Protein AF-A0AAU9JH06-F1 (afdb_monomer)

Solvent-accessible surface area (backbone atoms only — not comparable to full-atom values): 20339 Å² total; per-residue (Å²): 137,87,85,84,83,83,80,84,84,81,82,84,79,80,85,80,79,86,84,86,82,90,84,86,87,59,85,79,50,76,61,44,89,90,62,63,86,67,69,67,50,88,55,62,36,18,77,81,81,58,51,47,51,52,95,50,100,89,32,39,59,78,42,61,17,76,84,77,32,40,24,24,33,64,89,49,31,78,52,61,49,80,45,93,78,49,95,61,62,40,47,25,32,57,73,56,48,56,54,56,70,67,65,77,80,75,83,91,82,82,93,80,89,89,83,90,88,87,91,66,92,63,74,41,61,58,52,49,51,53,51,53,51,52,52,50,51,50,50,51,51,50,51,54,50,50,52,53,50,52,54,51,54,52,52,50,52,52,52,52,50,52,52,49,53,53,52,50,54,53,52,48,56,52,49,56,50,52,52,51,54,48,52,53,52,49,54,51,51,51,51,53,52,51,52,53,50,53,54,48,51,55,49,53,54,50,52,52,50,50,56,49,51,57,50,52,51,54,52,53,52,51,54,50,52,52,50,52,54,50,49,52,54,49,52,52,52,50,50,52,50,52,53,50,52,52,49,53,52,51,50,52,52,51,54,51,49,53,51,52,54,52,52,53,53,52,50,55,51,51,55,49,51,52,52,52,52,48,53,51,50,55,51,49,53,50,48,53,50,52,53,52,51,50,50,49,51,56,48,50,50,51,52,49,54,48,48,54,52,44,56,68,56,58,78,74,61,89,81,92,86,88,87,85,90,90,90,82,88,80,85,87,81,82,86,89,134

Foldseek 3Di:
DDDDDDDDDDDDDDDDDDDDDDDDDDPVVPLDLVPDPPAQDPDQAAPPPRAGADPDPRHFDWDAASPNSYTHGCVQFVDFDDDPNDPDTHTHGPVVVVVVVPPPPDDDDDDDDDDDDDDDDPVVVVVVVVVVVVVVVVVVVVVVVVVVVVVVVVVVVVVVVVVVVVVVVVVVVVVVVVVVVVVVVVVVVVVVVVVVVVVVVVVVVVVVVVVVVVVVVVVVVVVVVVVVVVVVVVVVVVVVVVVVVVVVVVVVVVVVVVVVVVVVVVVVVVVVVVVVVVVVVVVVVVVVVVVVVVVVVVVVVVVVVVVVVVVVVVVPDDDDDDDDDDDDDDDDDDDDD

Organism: NCBI:txid1481888

Mean predicted aligned error: 19.62 Å

Structure (mmCIF, N/CA/C/O backbone):
data_AF-A0AAU9JH06-F1
#
_entry.id   AF-A0AAU9JH06-F1
#
loop_
_atom_site.group_PDB
_atom_site.id
_atom_site.type_symbol
_atom_site.label_atom_id
_atom_site.label_alt_id
_atom_site.label_comp_id
_atom_site.label_asym_id
_atom_site.label_entity_id
_atom_site.label_seq_id
_atom_site.pdbx_PDB_ins_code
_atom_site.Cartn_x
_atom_site.Cartn_y
_atom_site.Cartn_z
_atom_site.occupancy
_atom_site.B_iso_or_equiv
_atom_site.auth_seq_id
_atom_site.auth_comp_id
_atom_site.auth_asym_id
_atom_site.auth_atom_id
_atom_site.pdbx_PDB_model_num
ATOM 1 N N . MET A 1 1 ? 6.318 -20.309 -8.428 1.00 45.09 1 MET A N 1
ATOM 2 C CA . MET A 1 1 ? 5.875 -20.848 -9.729 1.00 45.09 1 MET A CA 1
ATOM 3 C C . MET A 1 1 ? 5.844 -19.685 -10.699 1.00 45.09 1 MET A C 1
ATOM 5 O O . MET A 1 1 ? 5.468 -18.609 -10.264 1.00 45.09 1 MET A O 1
ATOM 9 N N . GLU A 1 2 ? 6.280 -19.934 -11.935 1.00 43.38 2 GLU A N 1
ATOM 10 C CA . GLU A 1 2 ? 6.485 -18.996 -13.058 1.00 43.38 2 GLU A CA 1
ATOM 11 C C . GLU A 1 2 ? 7.868 -18.325 -13.129 1.00 43.38 2 GLU A C 1
ATOM 13 O O . GLU A 1 2 ? 8.147 -17.265 -12.578 1.00 43.38 2 GLU A O 1
ATOM 18 N N . THR A 1 3 ? 8.755 -19.020 -13.844 1.00 48.00 3 THR A N 1
ATOM 19 C CA . THR A 1 3 ? 10.012 -18.541 -14.421 1.00 48.00 3 THR A CA 1
ATOM 20 C C . THR A 1 3 ? 9.717 -17.873 -15.762 1.00 48.00 3 THR A C 1
ATOM 22 O O . THR A 1 3 ? 9.184 -18.532 -16.654 1.00 48.00 3 THR A O 1
ATOM 25 N N . ASN A 1 4 ? 10.075 -16.598 -15.922 1.00 47.50 4 ASN A N 1
ATOM 26 C CA . ASN A 1 4 ? 9.970 -15.900 -17.202 1.00 47.50 4 ASN A CA 1
ATOM 27 C C . ASN A 1 4 ? 11.373 -15.734 -17.807 1.00 47.50 4 ASN A C 1
ATOM 29 O O . ASN A 1 4 ? 12.174 -14.909 -17.359 1.00 47.50 4 ASN A O 1
ATOM 33 N N . GLU A 1 5 ? 11.680 -16.597 -18.773 1.00 49.84 5 GLU A N 1
ATOM 34 C CA . GLU A 1 5 ? 12.900 -16.598 -19.576 1.00 49.84 5 GLU A CA 1
ATOM 35 C C . GLU A 1 5 ? 12.810 -15.501 -20.643 1.00 49.84 5 GLU A C 1
ATOM 37 O O . GLU A 1 5 ? 12.036 -15.606 -21.591 1.00 49.84 5 GLU A O 1
ATOM 42 N N . ASN A 1 6 ? 13.625 -14.450 -20.522 1.00 51.38 6 ASN A N 1
ATOM 43 C CA . ASN A 1 6 ? 13.784 -13.479 -21.601 1.00 51.38 6 ASN A CA 1
ATOM 44 C C . ASN A 1 6 ? 14.897 -13.923 -22.553 1.00 51.38 6 ASN A C 1
ATOM 46 O O . ASN A 1 6 ? 16.092 -13.865 -22.256 1.00 51.38 6 ASN A O 1
ATOM 50 N N . HIS A 1 7 ? 14.427 -14.379 -23.708 1.00 43.81 7 HIS A N 1
ATOM 51 C CA . HIS A 1 7 ? 15.155 -14.797 -24.890 1.00 43.81 7 HIS A CA 1
ATOM 52 C C . HIS A 1 7 ? 16.027 -13.656 -25.442 1.00 43.81 7 HIS A C 1
ATOM 54 O O . HIS A 1 7 ? 15.553 -12.563 -25.744 1.00 43.81 7 HIS A O 1
ATOM 60 N N . ILE A 1 8 ? 17.322 -13.929 -25.596 1.00 41.91 8 ILE A N 1
ATOM 61 C CA . ILE A 1 8 ? 18.297 -13.056 -26.257 1.00 41.91 8 ILE A CA 1
ATOM 62 C C . ILE A 1 8 ? 18.140 -13.226 -27.776 1.00 41.91 8 ILE A C 1
ATOM 64 O O . ILE A 1 8 ? 18.457 -14.293 -28.304 1.00 41.91 8 ILE A O 1
ATOM 68 N N . GLU A 1 9 ? 17.695 -12.190 -28.490 1.00 41.84 9 GLU A N 1
ATOM 69 C CA . GLU A 1 9 ? 17.805 -12.111 -29.952 1.00 41.84 9 GLU A CA 1
ATOM 70 C C . GLU A 1 9 ? 19.189 -11.571 -30.342 1.00 41.84 9 GLU A C 1
ATOM 72 O O . GLU A 1 9 ? 19.521 -10.404 -30.140 1.00 41.84 9 GLU 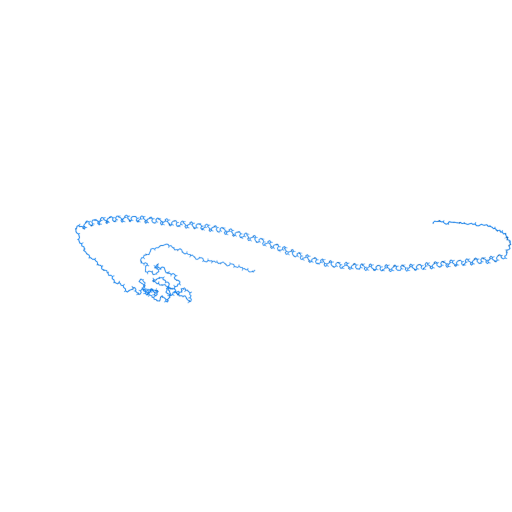A O 1
ATOM 77 N N . ARG A 1 10 ? 20.028 -12.443 -30.912 1.00 36.00 10 ARG A N 1
ATOM 78 C CA . ARG A 1 10 ? 21.296 -12.070 -31.551 1.00 36.00 10 ARG A CA 1
ATOM 79 C C . ARG A 1 10 ? 21.031 -11.708 -33.012 1.00 36.00 10 ARG A C 1
ATOM 81 O O . ARG A 1 10 ? 20.853 -12.588 -33.852 1.00 36.00 10 ARG A O 1
ATOM 88 N N . SER A 1 11 ? 21.047 -10.419 -33.332 1.00 40.12 11 SER A N 1
ATOM 89 C CA . SER A 1 11 ? 21.025 -9.927 -34.711 1.00 40.12 11 SER A CA 1
ATOM 90 C C . SER A 1 11 ? 22.364 -10.199 -35.415 1.00 40.12 11 SER A C 1
ATOM 92 O O . SER A 1 11 ? 23.404 -9.655 -35.040 1.00 40.12 11 SER A O 1
ATOM 94 N N . ASN A 1 12 ? 22.332 -11.028 -36.461 1.00 37.38 12 ASN A N 1
ATOM 95 C CA . ASN A 1 12 ? 23.454 -11.303 -37.360 1.00 37.38 12 ASN A CA 1
ATOM 96 C C . ASN A 1 12 ? 23.723 -10.107 -38.294 1.00 37.38 12 ASN A C 1
ATOM 98 O O . ASN A 1 12 ? 23.058 -9.952 -39.319 1.00 37.38 12 ASN A O 1
ATOM 102 N N . ILE A 1 13 ? 24.736 -9.297 -37.982 1.00 39.31 13 ILE A N 1
ATOM 103 C CA . ILE A 1 13 ? 25.268 -8.275 -38.896 1.00 39.31 13 ILE A CA 1
ATOM 104 C C . ILE A 1 13 ? 26.264 -8.945 -39.853 1.00 39.31 13 ILE A C 1
ATOM 106 O O . ILE A 1 13 ? 27.325 -9.427 -39.453 1.00 39.31 13 ILE A O 1
ATOM 110 N N . ARG A 1 14 ? 25.897 -8.998 -41.139 1.00 37.56 14 ARG A N 1
ATOM 111 C CA . ARG A 1 14 ? 26.749 -9.476 -42.237 1.00 37.56 14 ARG A CA 1
ATOM 112 C C . ARG A 1 14 ? 27.874 -8.472 -42.505 1.00 37.56 14 ARG A C 1
ATOM 114 O O . ARG A 1 14 ? 27.622 -7.290 -42.712 1.00 37.56 14 ARG A O 1
ATOM 121 N N . ARG A 1 15 ? 29.108 -8.981 -42.539 1.00 39.25 15 ARG A N 1
ATOM 122 C CA . ARG A 1 15 ? 30.330 -8.271 -42.945 1.00 39.25 15 ARG A CA 1
ATOM 123 C C . ARG A 1 15 ? 30.227 -7.861 -44.419 1.00 39.25 15 ARG A C 1
ATOM 125 O O . ARG A 1 15 ? 30.061 -8.724 -45.277 1.00 39.25 15 ARG A O 1
ATOM 132 N N . GLY A 1 16 ? 30.334 -6.565 -44.698 1.00 33.53 16 GLY A N 1
ATOM 133 C CA . GLY A 1 16 ? 30.546 -6.031 -46.042 1.00 33.53 16 GLY A CA 1
ATOM 134 C C . GLY A 1 16 ? 32.040 -5.959 -46.343 1.00 33.53 16 GLY A C 1
ATOM 135 O O . GLY A 1 16 ? 32.774 -5.266 -45.641 1.00 33.53 16 GLY A O 1
ATOM 136 N N . SER A 1 17 ? 32.468 -6.713 -47.355 1.00 37.62 17 SER A N 1
ATOM 137 C CA . SER A 1 17 ? 33.823 -6.718 -47.908 1.00 37.62 17 SER A CA 1
ATOM 138 C C . SER A 1 17 ? 34.215 -5.368 -48.500 1.00 37.62 17 SER A C 1
ATOM 140 O O . SER A 1 17 ? 33.432 -4.726 -49.198 1.00 37.62 17 SER A O 1
ATOM 142 N N . ALA A 1 18 ? 35.477 -5.008 -48.279 1.00 38.78 18 ALA A N 1
ATOM 143 C CA . ALA A 1 18 ? 36.209 -4.022 -49.054 1.00 38.78 18 ALA A CA 1
ATOM 144 C C . ALA A 1 18 ? 36.340 -4.469 -50.520 1.00 38.78 18 ALA A C 1
ATOM 146 O O . ALA A 1 18 ? 36.573 -5.649 -50.786 1.00 38.78 18 ALA A O 1
ATOM 147 N N . ILE A 1 19 ? 36.248 -3.523 -51.456 1.00 39.00 19 ILE A N 1
ATOM 148 C CA . ILE A 1 19 ? 36.793 -3.679 -52.807 1.00 39.00 19 ILE A CA 1
ATOM 149 C C . ILE A 1 19 ? 37.608 -2.425 -53.115 1.00 39.00 19 ILE A C 1
ATOM 151 O O . ILE A 1 19 ? 37.143 -1.299 -52.934 1.00 39.00 19 ILE A O 1
ATOM 155 N N . SER A 1 20 ? 38.851 -2.683 -53.501 1.00 41.03 20 SER A N 1
ATOM 156 C CA . SER A 1 20 ? 39.922 -1.762 -53.842 1.00 41.03 20 SER A CA 1
ATOM 157 C C . SER A 1 20 ? 39.903 -1.341 -55.316 1.00 41.03 20 SER A C 1
ATOM 159 O O . SER A 1 20 ? 39.181 -1.877 -56.152 1.00 41.03 20 SER A O 1
ATOM 161 N N . GLU A 1 21 ? 40.757 -0.364 -55.578 1.00 39.09 21 GLU A N 1
ATOM 162 C CA . GLU A 1 21 ? 41.044 0.392 -56.792 1.00 39.09 21 GLU A CA 1
ATOM 163 C C . GLU A 1 21 ? 41.662 -0.419 -57.958 1.00 39.09 21 GLU A C 1
ATOM 165 O O . GLU A 1 21 ? 42.450 -1.335 -57.743 1.00 39.09 21 GLU A O 1
ATOM 170 N N . SER A 1 22 ? 41.326 0.019 -59.181 1.00 47.28 22 SER A N 1
ATOM 171 C CA . SER A 1 22 ? 42.099 0.030 -60.446 1.00 47.28 22 SER A CA 1
ATOM 172 C C . SER A 1 22 ? 42.728 -1.249 -61.032 1.00 47.28 22 SER A C 1
ATOM 174 O O . SER A 1 22 ? 43.624 -1.834 -60.434 1.00 47.28 22 SER A O 1
ATOM 176 N N . ALA A 1 23 ? 42.429 -1.540 -62.310 1.00 35.81 23 ALA A N 1
ATOM 177 C CA . ALA A 1 23 ? 43.440 -1.939 -63.304 1.00 35.81 23 ALA A CA 1
ATOM 178 C C . ALA A 1 23 ? 42.899 -1.887 -64.748 1.00 35.81 23 ALA A C 1
ATOM 180 O O . ALA A 1 23 ? 41.720 -2.118 -65.007 1.00 35.81 23 ALA A O 1
ATOM 181 N N . LEU A 1 24 ? 43.811 -1.561 -65.664 1.00 39.59 24 LEU A N 1
ATOM 182 C CA . LEU A 1 24 ? 43.652 -1.364 -67.100 1.00 39.59 24 LEU A CA 1
ATOM 183 C C . LEU A 1 24 ? 43.088 -2.579 -67.854 1.00 39.59 24 LEU A C 1
ATOM 185 O O . LEU A 1 24 ? 43.516 -3.710 -67.645 1.00 39.59 24 LEU A O 1
ATOM 189 N N . VAL A 1 25 ? 42.202 -2.308 -68.815 1.00 36.69 25 VAL A N 1
ATOM 190 C CA . VAL A 1 25 ? 41.652 -3.289 -69.761 1.00 36.69 25 VAL A CA 1
ATOM 191 C C . VAL A 1 25 ? 42.550 -3.362 -70.999 1.00 36.69 25 VAL A C 1
ATOM 193 O O . VAL A 1 25 ? 42.622 -2.414 -71.782 1.00 36.69 25 VAL A O 1
ATOM 196 N N . THR A 1 26 ? 43.240 -4.486 -71.179 1.00 38.97 26 THR A N 1
ATOM 197 C CA . THR A 1 26 ? 43.908 -4.868 -72.430 1.00 38.97 26 THR A CA 1
ATOM 198 C C . THR A 1 26 ? 42.911 -5.522 -73.390 1.00 38.97 26 THR A C 1
ATOM 200 O O . THR A 1 26 ? 41.989 -6.224 -72.985 1.00 38.97 26 THR A O 1
ATOM 203 N N . ILE A 1 27 ? 43.114 -5.300 -74.691 1.00 43.53 27 ILE A N 1
ATOM 204 C CA . ILE A 1 27 ? 42.220 -5.691 -75.800 1.00 43.53 27 ILE A CA 1
ATOM 205 C C . ILE A 1 27 ? 41.961 -7.217 -75.880 1.00 43.53 27 ILE A C 1
ATOM 207 O O . ILE A 1 27 ? 40.962 -7.637 -76.458 1.00 43.53 27 ILE A O 1
ATOM 211 N N . GLU A 1 28 ? 42.774 -8.055 -75.230 1.00 39.00 28 GLU A N 1
ATOM 212 C CA . GLU A 1 28 ? 42.538 -9.505 -75.102 1.00 39.00 28 GLU A CA 1
ATOM 213 C C . GLU A 1 28 ? 41.398 -9.882 -74.137 1.00 39.00 28 GLU A C 1
ATOM 215 O O . GLU A 1 28 ? 40.868 -10.988 -74.228 1.00 39.00 28 GLU A O 1
ATOM 220 N N . SER A 1 29 ? 40.935 -8.973 -73.267 1.00 40.41 29 SER A N 1
ATOM 221 C CA . SER A 1 29 ? 39.820 -9.249 -72.343 1.00 40.41 29 SER A CA 1
ATOM 222 C C . SER A 1 29 ? 38.428 -9.167 -72.991 1.00 40.41 29 SER A C 1
ATOM 224 O O . SER A 1 29 ? 37.422 -9.357 -72.308 1.00 40.41 29 SER A O 1
ATOM 226 N N . LEU A 1 30 ? 38.336 -8.881 -74.295 1.00 44.88 30 LEU A N 1
ATOM 227 C CA . LEU A 1 30 ? 37.065 -8.797 -75.029 1.00 44.88 30 LEU A CA 1
ATOM 228 C C . LEU A 1 30 ? 36.492 -10.173 -75.419 1.00 44.88 30 LEU A C 1
ATOM 230 O O . LEU A 1 30 ? 35.367 -10.244 -75.912 1.00 44.88 30 LEU A O 1
ATOM 234 N N . ALA A 1 31 ? 37.239 -11.257 -75.188 1.00 45.66 31 ALA A N 1
ATOM 235 C CA . ALA A 1 31 ? 36.821 -12.623 -75.504 1.00 45.66 31 ALA A CA 1
ATOM 236 C C . ALA A 1 31 ? 36.202 -13.387 -74.313 1.00 45.66 31 ALA A C 1
ATOM 238 O O . ALA A 1 31 ? 35.667 -14.475 -74.519 1.00 45.66 31 ALA A O 1
ATOM 239 N N . ASP A 1 32 ? 36.212 -12.828 -73.092 1.00 48.31 32 ASP A N 1
ATOM 240 C CA . ASP A 1 32 ? 35.479 -13.393 -71.953 1.00 48.31 32 ASP A CA 1
ATOM 241 C C . ASP A 1 32 ? 34.137 -12.651 -71.760 1.00 48.31 32 ASP A C 1
ATOM 243 O O . ASP A 1 32 ? 34.101 -11.483 -71.355 1.00 48.31 32 ASP A O 1
ATOM 247 N N . PRO A 1 33 ? 32.991 -13.300 -72.029 1.00 48.69 33 PRO A N 1
ATOM 248 C CA . PRO A 1 33 ? 31.675 -12.687 -71.912 1.00 48.69 33 PRO A CA 1
ATOM 249 C C . PRO A 1 33 ? 31.283 -12.317 -70.470 1.00 48.69 33 PRO A C 1
ATOM 251 O O . PRO A 1 33 ? 30.215 -11.718 -70.303 1.00 48.69 33 PRO A O 1
ATOM 254 N N . SER A 1 34 ? 32.082 -12.642 -69.450 1.00 50.41 34 SER A N 1
ATOM 255 C CA . SER A 1 34 ? 31.894 -12.156 -68.078 1.00 50.41 34 SER A CA 1
ATOM 256 C C . SER A 1 34 ? 32.459 -10.745 -67.826 1.00 50.41 34 SER A C 1
ATOM 258 O O . SER A 1 34 ? 32.111 -10.138 -66.814 1.00 50.41 34 SER A O 1
ATOM 260 N N . ILE A 1 35 ? 33.245 -10.181 -68.759 1.00 51.25 35 ILE A N 1
ATOM 261 C CA . ILE A 1 35 ? 34.050 -8.956 -68.556 1.00 51.25 35 ILE A CA 1
ATOM 262 C C . ILE A 1 35 ? 33.738 -7.862 -69.604 1.00 51.25 35 ILE A C 1
ATOM 264 O O . ILE A 1 35 ? 34.593 -7.059 -69.964 1.00 51.25 35 ILE A O 1
ATOM 268 N N . ASN A 1 36 ? 32.502 -7.781 -70.113 1.00 47.69 36 ASN A N 1
ATOM 269 C CA . ASN A 1 36 ? 32.053 -6.594 -70.859 1.00 47.69 36 ASN A CA 1
ATOM 270 C C . ASN A 1 36 ? 31.206 -5.691 -69.947 1.00 47.69 36 ASN A C 1
ATOM 272 O O . ASN A 1 36 ? 30.126 -6.069 -69.495 1.00 47.69 36 ASN A O 1
ATOM 276 N N . THR A 1 37 ? 31.732 -4.501 -69.662 1.00 50.00 37 THR A N 1
ATOM 277 C CA . THR A 1 37 ? 31.281 -3.511 -68.672 1.00 50.00 37 THR A CA 1
ATOM 278 C C . THR A 1 37 ? 30.139 -2.607 -69.150 1.00 50.00 37 THR A C 1
ATOM 280 O O . THR A 1 37 ? 30.004 -1.474 -68.691 1.00 50.00 37 THR A O 1
ATOM 283 N N . GLN A 1 38 ? 29.227 -3.100 -69.990 1.00 55.84 38 GLN A N 1
ATOM 284 C CA . GLN A 1 38 ? 27.845 -2.616 -69.914 1.00 55.84 38 GLN A CA 1
ATOM 285 C C . GLN A 1 38 ? 27.154 -3.420 -68.819 1.00 55.84 38 GLN A C 1
ATOM 287 O O . GLN A 1 38 ? 26.590 -4.482 -69.064 1.00 55.84 38 GLN A O 1
ATOM 292 N N . ALA A 1 39 ? 27.290 -2.929 -67.582 1.00 65.12 39 ALA A N 1
ATOM 293 C CA . ALA A 1 39 ? 26.744 -3.563 -66.390 1.00 65.12 39 ALA A CA 1
ATOM 294 C C . ALA A 1 39 ? 25.296 -4.003 -66.646 1.00 65.12 39 ALA A C 1
ATOM 296 O O . ALA A 1 39 ? 24.448 -3.175 -66.996 1.00 65.12 39 ALA A O 1
ATOM 297 N N . TRP A 1 40 ? 25.035 -5.308 -66.509 1.00 78.06 40 TRP A N 1
ATOM 298 C CA . TRP A 1 40 ? 23.693 -5.871 -66.614 1.00 78.06 40 TRP A CA 1
ATOM 299 C C . TRP A 1 40 ? 22.747 -5.031 -65.762 1.00 78.06 40 TRP A C 1
ATOM 301 O O . TRP A 1 40 ? 22.964 -4.869 -64.559 1.00 78.06 40 TRP A O 1
ATOM 311 N N . LYS A 1 41 ? 21.714 -4.460 -66.382 1.00 80.50 41 LYS A N 1
ATOM 312 C CA . LYS A 1 41 ? 20.760 -3.652 -65.626 1.00 80.50 41 LYS A CA 1
ATOM 313 C C . LYS A 1 41 ? 19.882 -4.583 -64.808 1.00 80.50 41 LYS A C 1
ATOM 315 O O . LYS A 1 41 ? 19.366 -5.581 -65.322 1.00 80.50 41 LYS A O 1
ATOM 320 N N . ASP A 1 42 ? 19.689 -4.252 -63.535 1.00 85.75 42 ASP A N 1
ATOM 321 C CA . ASP A 1 42 ? 18.798 -5.018 -62.672 1.00 85.75 42 ASP A CA 1
ATOM 322 C C . ASP A 1 42 ? 17.328 -4.673 -62.955 1.00 85.75 42 ASP A C 1
ATOM 324 O O . ASP A 1 42 ? 16.619 -4.087 -62.145 1.00 85.75 42 ASP A O 1
ATOM 328 N N . ASP A 1 43 ? 16.872 -5.003 -64.166 1.00 91.25 43 ASP A N 1
ATOM 329 C CA . ASP A 1 43 ? 15.488 -4.787 -64.568 1.00 91.25 43 ASP A CA 1
ATOM 330 C C . ASP A 1 43 ? 14.557 -5.661 -63.718 1.00 91.25 43 ASP A C 1
ATOM 332 O O . ASP A 1 43 ? 14.782 -6.868 -63.578 1.00 91.25 43 ASP A O 1
ATOM 336 N N . THR A 1 44 ? 13.496 -5.067 -63.180 1.00 94.12 44 THR A N 1
ATOM 337 C CA . THR A 1 44 ? 12.442 -5.767 -62.428 1.00 94.12 44 THR A CA 1
ATOM 338 C C . THR A 1 44 ? 11.376 -6.382 -63.340 1.00 94.12 44 THR A C 1
ATOM 340 O O . THR A 1 44 ? 10.677 -7.315 -62.934 1.00 94.12 44 THR A O 1
ATOM 343 N N . ASN A 1 45 ? 11.298 -5.920 -64.593 1.00 95.81 45 ASN A N 1
ATOM 344 C CA . ASN A 1 45 ? 10.334 -6.359 -65.600 1.00 95.81 45 ASN A CA 1
ATOM 345 C C . ASN A 1 45 ? 11.024 -6.664 -66.939 1.00 95.81 45 ASN A C 1
ATOM 347 O O . ASN A 1 45 ? 12.051 -6.069 -67.268 1.00 95.81 45 ASN A O 1
ATOM 351 N N . CYS A 1 46 ? 10.432 -7.547 -67.746 1.00 95.44 46 CYS A N 1
ATOM 352 C CA . CYS A 1 46 ? 10.917 -7.833 -69.095 1.00 95.44 46 CYS A CA 1
ATOM 353 C C . CYS A 1 46 ? 10.891 -6.582 -69.980 1.00 95.44 46 CYS A C 1
ATOM 355 O O . CYS A 1 46 ? 9.880 -5.890 -70.056 1.00 95.44 46 CYS A O 1
ATOM 357 N N . ILE A 1 47 ? 11.985 -6.304 -70.693 1.00 95.69 47 ILE A N 1
ATOM 358 C CA . ILE A 1 47 ? 12.048 -5.125 -71.570 1.00 95.69 47 ILE A CA 1
ATOM 359 C C . ILE A 1 47 ? 11.152 -5.236 -72.816 1.00 95.69 47 ILE A C 1
ATOM 361 O O . ILE A 1 47 ? 10.871 -4.222 -73.442 1.00 95.69 47 ILE A O 1
ATOM 365 N N . VAL A 1 48 ? 10.717 -6.451 -73.172 1.00 95.19 48 VAL A N 1
ATOM 366 C CA . VAL A 1 48 ? 9.888 -6.721 -74.357 1.00 95.19 48 VAL A CA 1
ATOM 367 C C . VAL A 1 48 ? 8.401 -6.753 -73.993 1.00 95.19 48 VAL A C 1
ATOM 369 O O . VAL A 1 48 ? 7.633 -5.966 -74.526 1.00 95.19 48 VAL A O 1
ATOM 372 N N . CYS A 1 49 ? 7.987 -7.620 -73.059 1.00 95.31 49 CYS A N 1
ATOM 373 C CA . CYS A 1 49 ? 6.570 -7.788 -72.691 1.00 95.31 49 CYS A CA 1
ATOM 374 C C . CYS A 1 49 ? 6.180 -7.196 -71.327 1.00 95.31 49 CYS A C 1
ATOM 376 O O . CYS A 1 49 ? 5.029 -7.307 -70.914 1.00 95.31 49 CYS A O 1
ATOM 378 N N . HIS A 1 50 ? 7.127 -6.610 -70.589 1.00 95.00 50 HIS A N 1
ATOM 379 C CA . HIS A 1 50 ? 6.906 -5.964 -69.288 1.00 95.00 50 HIS A CA 1
ATOM 380 C C . HIS A 1 50 ? 6.386 -6.854 -68.147 1.00 95.00 50 HIS A C 1
ATOM 382 O O . HIS A 1 50 ? 6.065 -6.332 -67.075 1.00 95.00 50 HIS A O 1
ATOM 388 N N . CYS A 1 51 ? 6.386 -8.184 -68.296 1.00 93.25 51 CYS A N 1
ATOM 389 C CA . CYS A 1 51 ? 6.069 -9.094 -67.194 1.00 93.25 51 CYS A CA 1
ATOM 390 C C . CYS A 1 51 ? 7.089 -8.968 -66.044 1.00 93.25 51 CYS A C 1
ATOM 392 O O . CYS A 1 51 ? 8.287 -8.798 -66.287 1.00 93.25 51 CYS A O 1
ATOM 394 N N . LYS A 1 52 ? 6.632 -9.077 -64.790 1.00 94.81 52 LYS A N 1
ATOM 395 C CA . LYS A 1 52 ? 7.500 -9.004 -63.600 1.00 94.81 52 LYS A CA 1
ATOM 396 C C . LYS A 1 52 ? 8.361 -10.262 -63.450 1.00 94.81 52 LYS A C 1
ATOM 398 O O . LYS A 1 52 ? 7.871 -11.382 -63.613 1.00 94.81 52 LYS A O 1
ATOM 403 N N . PHE A 1 53 ? 9.624 -10.069 -63.081 1.00 94.56 53 PHE A N 1
ATOM 404 C CA . PHE A 1 53 ? 10.532 -11.154 -62.715 1.00 94.56 53 PHE A CA 1
ATOM 405 C C . PHE A 1 53 ? 10.395 -11.544 -61.240 1.00 94.56 53 PHE A C 1
ATOM 407 O O . PHE A 1 53 ? 10.056 -10.710 -60.401 1.00 94.56 53 PHE A O 1
ATOM 414 N N . GLY A 1 54 ? 10.711 -12.800 -60.912 1.00 88.75 54 GLY A N 1
ATOM 415 C CA . GLY A 1 54 ? 10.861 -13.260 -59.529 1.00 88.75 54 GLY A CA 1
ATOM 416 C C . GLY A 1 54 ? 10.554 -14.748 -59.327 1.00 88.75 54 GLY A C 1
ATOM 417 O O . GLY A 1 54 ? 10.446 -15.509 -60.286 1.00 88.75 54 GLY A O 1
ATOM 418 N N . LYS A 1 55 ? 10.461 -15.167 -58.059 1.00 78.62 55 LYS A N 1
ATOM 419 C CA . LYS A 1 55 ? 10.124 -16.533 -57.637 1.00 78.62 55 LYS A CA 1
ATOM 420 C C . LYS A 1 55 ? 8.674 -16.577 -57.138 1.00 78.62 55 LYS A C 1
ATOM 422 O O . LYS A 1 55 ? 8.421 -16.428 -55.947 1.00 78.62 55 LYS A O 1
ATOM 427 N N . GLY A 1 56 ? 7.725 -16.773 -58.047 1.00 78.38 56 GLY A N 1
ATOM 428 C CA . GLY A 1 56 ? 6.303 -16.911 -57.733 1.00 78.38 56 GLY A CA 1
ATOM 429 C C . GLY A 1 56 ? 5.544 -17.548 -58.893 1.00 78.38 56 GLY A C 1
ATOM 430 O O . GLY A 1 56 ? 6.030 -17.533 -60.019 1.00 78.38 56 GLY A O 1
ATOM 431 N N . ILE A 1 57 ? 4.348 -18.085 -58.628 1.00 73.06 57 ILE A N 1
ATOM 432 C CA . ILE A 1 57 ? 3.535 -18.827 -59.617 1.00 73.06 57 ILE A CA 1
ATOM 433 C C . ILE A 1 57 ? 3.243 -17.979 -60.872 1.00 73.06 57 ILE A C 1
ATOM 435 O O . ILE A 1 57 ? 3.178 -18.508 -61.974 1.00 73.06 57 ILE A O 1
ATOM 439 N N . ASN A 1 58 ? 3.158 -16.653 -60.715 1.00 76.69 58 ASN A N 1
ATOM 440 C CA . ASN A 1 58 ? 2.874 -15.701 -61.794 1.00 76.69 58 ASN A CA 1
ATOM 441 C C . ASN A 1 58 ? 4.094 -14.852 -62.205 1.00 76.69 58 ASN A C 1
ATOM 443 O O . ASN A 1 58 ? 3.927 -13.775 -62.778 1.00 76.69 58 ASN A O 1
ATOM 447 N N . GLN A 1 59 ? 5.316 -15.267 -61.857 1.00 85.12 59 GLN A N 1
ATOM 448 C CA . GLN A 1 59 ? 6.539 -14.516 -62.158 1.00 85.12 59 GLN A CA 1
ATOM 449 C C . GLN A 1 59 ? 7.395 -15.260 -63.182 1.00 85.12 59 GLN A C 1
ATOM 451 O O . GLN A 1 59 ? 7.609 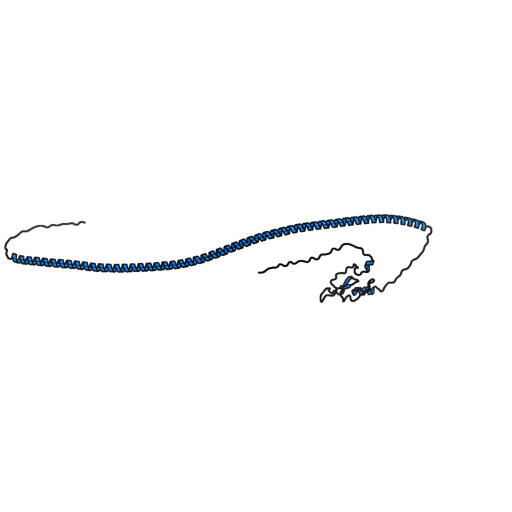-16.466 -63.078 1.00 85.12 59 GLN A O 1
ATOM 456 N N . ALA A 1 60 ? 7.898 -14.531 -64.178 1.00 89.38 60 ALA A N 1
ATOM 457 C CA . ALA A 1 60 ? 8.728 -15.117 -65.221 1.00 89.38 60 ALA A CA 1
ATOM 458 C C . ALA A 1 60 ? 10.183 -15.279 -64.756 1.00 89.38 60 ALA A C 1
ATOM 460 O O . ALA A 1 60 ? 10.721 -14.429 -64.037 1.00 89.38 60 ALA A O 1
ATOM 461 N N . SER A 1 61 ? 10.855 -16.335 -65.223 1.00 91.00 61 SER A N 1
ATOM 462 C CA . SER A 1 61 ? 12.304 -16.473 -65.058 1.00 91.00 61 SER A CA 1
ATOM 463 C C . SER A 1 61 ? 13.034 -15.347 -65.793 1.00 91.00 61 SER A C 1
ATOM 465 O O . SER A 1 61 ? 12.748 -15.065 -66.960 1.00 91.00 61 SER A O 1
ATOM 467 N N . LYS A 1 62 ? 13.981 -14.706 -65.101 1.00 93.12 62 LYS A N 1
ATOM 468 C CA . LYS A 1 62 ? 14.814 -13.631 -65.646 1.00 93.12 62 LYS A CA 1
ATOM 469 C C . LYS A 1 62 ? 16.002 -14.223 -66.401 1.00 93.12 62 LYS A C 1
ATOM 471 O O . LYS A 1 62 ? 16.864 -14.862 -65.803 1.00 93.12 62 LYS A O 1
ATOM 476 N N . TYR A 1 63 ? 16.050 -13.968 -67.701 1.00 93.75 63 TYR A N 1
ATOM 477 C CA . TYR A 1 63 ? 17.222 -14.140 -68.552 1.00 93.75 63 TYR A CA 1
ATOM 478 C C . TYR A 1 63 ? 17.757 -12.771 -68.938 1.00 93.75 63 TYR A C 1
ATOM 480 O O . TYR A 1 63 ? 17.106 -11.749 -68.720 1.00 93.75 63 TYR A O 1
ATOM 488 N N . PHE A 1 64 ? 18.932 -12.741 -69.548 1.00 93.19 64 PHE A N 1
ATOM 489 C CA . PHE A 1 64 ? 19.488 -11.495 -70.023 1.00 93.19 64 PHE A CA 1
ATOM 490 C C . PHE A 1 64 ? 19.907 -11.582 -71.489 1.00 93.19 64 PHE A C 1
ATOM 492 O O . PHE A 1 64 ? 20.496 -12.571 -71.926 1.00 93.19 64 PHE A O 1
ATOM 499 N N . CYS A 1 65 ? 19.604 -10.529 -72.246 1.00 94.00 65 CYS A N 1
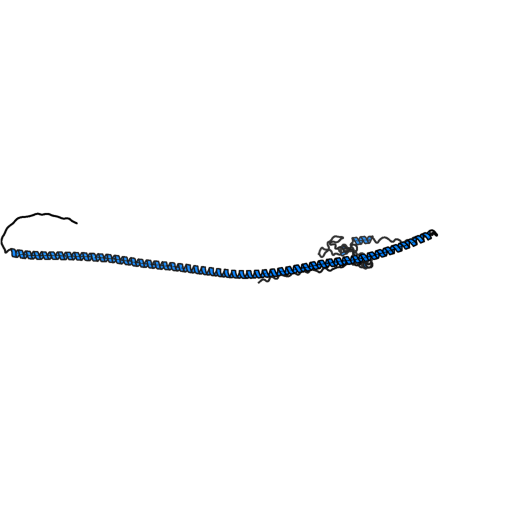ATOM 500 C CA . CYS A 1 65 ? 19.988 -10.421 -73.649 1.00 94.00 65 CYS A CA 1
ATOM 501 C C . CYS A 1 65 ? 21.468 -10.045 -73.773 1.00 94.00 65 CYS A C 1
ATOM 503 O O . CYS A 1 65 ? 21.896 -9.041 -73.201 1.00 94.00 65 CYS A O 1
ATOM 505 N N . LYS A 1 66 ? 22.238 -10.798 -74.569 1.00 91.25 66 LYS A N 1
ATOM 506 C CA . LYS A 1 66 ? 23.682 -10.559 -74.722 1.00 91.25 66 LYS A CA 1
ATOM 507 C C . LYS A 1 66 ? 24.052 -9.302 -75.529 1.00 91.25 66 LYS A C 1
ATOM 509 O O . LYS A 1 66 ? 25.202 -8.887 -75.479 1.00 91.25 66 LYS A O 1
ATOM 514 N N . PHE A 1 67 ? 23.094 -8.687 -76.228 1.00 89.44 67 PHE A N 1
ATOM 515 C CA . PHE A 1 67 ? 23.317 -7.476 -77.033 1.00 89.44 67 PHE A CA 1
ATOM 516 C C . PHE A 1 67 ? 22.952 -6.180 -76.309 1.00 89.44 67 PHE A C 1
ATOM 518 O O . PHE A 1 67 ? 23.660 -5.191 -76.447 1.00 89.44 67 PHE A O 1
ATOM 525 N N . CYS A 1 68 ? 21.843 -6.158 -75.562 1.00 92.06 68 CYS A N 1
ATOM 526 C CA . CYS A 1 68 ? 21.380 -4.947 -74.870 1.00 92.06 68 CYS A CA 1
ATOM 527 C C . CYS A 1 68 ? 21.570 -4.988 -73.348 1.00 92.06 68 CYS A C 1
ATOM 529 O O . CYS A 1 68 ? 21.311 -3.986 -72.682 1.00 92.06 68 CYS A O 1
ATOM 531 N N . PHE A 1 69 ? 21.990 -6.132 -72.792 1.00 92.50 69 PHE A N 1
ATOM 532 C CA . PHE A 1 69 ? 22.259 -6.340 -71.362 1.00 92.50 69 PHE A CA 1
ATOM 533 C C . PHE A 1 69 ? 21.061 -6.043 -70.437 1.00 92.50 69 PHE A C 1
ATOM 535 O O . PHE A 1 69 ? 21.226 -5.730 -69.256 1.00 92.50 69 PHE A O 1
ATOM 542 N N . ARG A 1 70 ? 19.837 -6.150 -70.977 1.00 93.94 70 ARG A N 1
ATOM 543 C CA . ARG A 1 70 ? 18.562 -5.976 -70.260 1.00 93.94 70 ARG A CA 1
ATOM 544 C C . ARG A 1 70 ? 17.924 -7.315 -69.899 1.00 93.94 70 ARG A C 1
ATOM 546 O O . ARG A 1 70 ? 18.167 -8.329 -70.562 1.00 93.94 70 ARG A O 1
ATOM 553 N N . GLY A 1 71 ? 17.077 -7.296 -68.874 1.00 94.12 71 GLY A N 1
ATOM 554 C CA . GLY A 1 71 ? 16.288 -8.445 -68.440 1.00 94.12 71 GLY A CA 1
ATOM 555 C C . GLY A 1 71 ? 15.181 -8.813 -69.435 1.00 94.12 71 GLY A C 1
ATOM 556 O O . GLY A 1 71 ? 14.389 -7.966 -69.858 1.00 94.12 71 GLY A O 1
ATOM 557 N N . VAL A 1 72 ? 15.076 -10.101 -69.768 1.00 96.50 72 VAL A N 1
ATOM 558 C CA . VAL A 1 72 ? 14.026 -10.681 -70.622 1.00 96.50 72 VAL A CA 1
ATOM 559 C C . VAL A 1 72 ? 13.461 -11.979 -70.054 1.00 96.50 72 VAL A C 1
ATOM 561 O O . VAL A 1 72 ? 14.159 -12.705 -69.353 1.00 96.50 72 VAL A O 1
ATOM 564 N N . CYS A 1 73 ? 12.187 -12.272 -70.327 1.00 96.38 73 CYS A N 1
ATOM 565 C CA . CYS A 1 73 ? 11.586 -13.559 -69.975 1.00 96.38 73 CYS A CA 1
ATOM 566 C C . CYS A 1 73 ? 11.905 -14.631 -71.031 1.00 96.38 73 CYS A C 1
ATOM 568 O O . CYS A 1 73 ? 12.383 -14.312 -72.122 1.00 96.38 73 CYS A O 1
ATOM 570 N N . ALA A 1 74 ? 11.633 -15.902 -70.712 1.00 94.44 74 ALA A N 1
ATOM 571 C CA . ALA A 1 74 ? 11.857 -17.025 -71.630 1.00 94.44 74 ALA A CA 1
ATOM 572 C C . ALA A 1 74 ? 11.179 -16.805 -72.994 1.00 94.44 74 ALA A C 1
ATOM 574 O O . ALA A 1 74 ? 11.846 -16.918 -74.018 1.00 94.44 74 ALA A O 1
ATOM 575 N N . ASN A 1 75 ? 9.904 -16.403 -72.975 1.00 95.56 75 ASN A N 1
ATOM 576 C CA . ASN A 1 75 ? 9.064 -16.242 -74.166 1.00 95.56 75 ASN A CA 1
ATOM 577 C C . ASN A 1 75 ? 9.502 -15.083 -75.076 1.00 95.56 75 ASN A C 1
ATOM 579 O O . ASN A 1 75 ? 9.159 -15.075 -76.245 1.00 95.56 75 ASN A O 1
ATOM 583 N N . CYS A 1 76 ? 10.234 -14.093 -74.552 1.00 96.88 76 CYS A N 1
ATOM 584 C CA . CYS A 1 76 ? 10.727 -12.945 -75.332 1.00 96.88 76 CYS A CA 1
ATOM 585 C C . CYS A 1 76 ? 12.214 -13.066 -75.703 1.00 96.88 76 CYS A C 1
ATOM 587 O O . CYS A 1 76 ? 12.898 -12.065 -75.951 1.00 96.88 76 CYS A O 1
ATOM 589 N N . SER A 1 77 ? 12.768 -14.271 -75.577 1.00 95.25 77 SER A N 1
ATOM 590 C CA . SER A 1 77 ? 14.180 -14.543 -75.834 1.00 95.25 77 SER A CA 1
ATOM 591 C C . SER A 1 77 ? 14.411 -15.961 -76.343 1.00 95.25 77 SER A C 1
ATOM 593 O O . SER A 1 77 ? 15.408 -16.593 -75.993 1.00 95.25 77 SER A O 1
ATOM 595 N N . GLU A 1 78 ? 13.474 -16.494 -77.126 1.00 94.25 78 GLU A N 1
ATOM 596 C CA . GLU A 1 78 ? 13.550 -17.863 -77.653 1.00 94.25 78 GLU A CA 1
ATOM 597 C C . GLU A 1 78 ? 14.711 -18.032 -78.641 1.00 94.25 78 GLU A C 1
ATOM 599 O O . GLU A 1 78 ? 15.309 -19.106 -78.741 1.00 94.25 78 GLU A O 1
ATOM 604 N N . ASN A 1 79 ? 15.097 -16.938 -79.296 1.00 93.81 79 ASN A N 1
ATOM 605 C CA . ASN A 1 79 ? 16.146 -16.918 -80.297 1.00 93.81 79 ASN A CA 1
ATOM 606 C C . ASN A 1 79 ? 17.559 -16.825 -79.694 1.00 93.81 79 ASN A C 1
ATOM 608 O O . ASN A 1 79 ? 17.815 -16.221 -78.644 1.00 93.81 79 ASN A O 1
ATOM 612 N N . ARG A 1 80 ? 18.519 -17.421 -80.407 1.00 94.06 80 ARG A N 1
ATOM 613 C CA . ARG A 1 80 ? 19.952 -17.329 -80.108 1.00 94.06 80 ARG A CA 1
ATOM 614 C C . ARG A 1 80 ? 20.703 -16.855 -81.342 1.00 94.06 80 ARG A C 1
ATOM 616 O O . ARG A 1 80 ? 20.413 -17.304 -82.445 1.00 94.06 80 ARG A O 1
ATOM 623 N N . PHE A 1 81 ? 21.684 -15.979 -81.152 1.00 90.19 81 PHE A N 1
ATOM 624 C CA . PHE A 1 81 ? 22.480 -15.411 -82.239 1.00 90.19 81 PHE A CA 1
ATOM 625 C C . PHE A 1 81 ? 23.970 -15.745 -82.044 1.00 90.19 81 PHE A C 1
ATOM 627 O O . PHE A 1 81 ? 24.461 -15.669 -80.909 1.00 90.19 81 PHE A O 1
ATOM 634 N N . PRO A 1 82 ? 24.701 -16.138 -83.104 1.00 89.69 82 PRO A N 1
ATOM 635 C CA . PRO A 1 82 ? 26.139 -16.368 -83.021 1.00 89.69 82 PRO A CA 1
ATOM 636 C C . PRO A 1 82 ? 26.869 -15.036 -82.816 1.00 89.69 82 PRO A C 1
ATOM 638 O O . PRO A 1 82 ? 26.718 -14.102 -83.598 1.00 89.69 82 PRO A O 1
ATOM 641 N N . ILE A 1 83 ? 27.665 -14.941 -81.754 1.00 82.75 83 ILE A N 1
ATOM 642 C CA . ILE A 1 83 ? 28.492 -13.764 -81.470 1.00 82.75 83 ILE A CA 1
ATOM 643 C C . ILE A 1 83 ? 29.935 -14.134 -81.784 1.00 82.75 83 ILE A C 1
ATOM 645 O O . ILE A 1 83 ? 30.426 -15.162 -81.319 1.00 82.75 83 ILE A O 1
ATOM 649 N N . VAL A 1 84 ? 30.614 -13.296 -82.569 1.00 82.06 84 VAL A N 1
ATOM 650 C CA . VAL A 1 84 ? 32.026 -13.493 -82.918 1.00 82.06 84 VAL A CA 1
ATOM 651 C C . VAL A 1 84 ? 32.851 -13.627 -81.635 1.0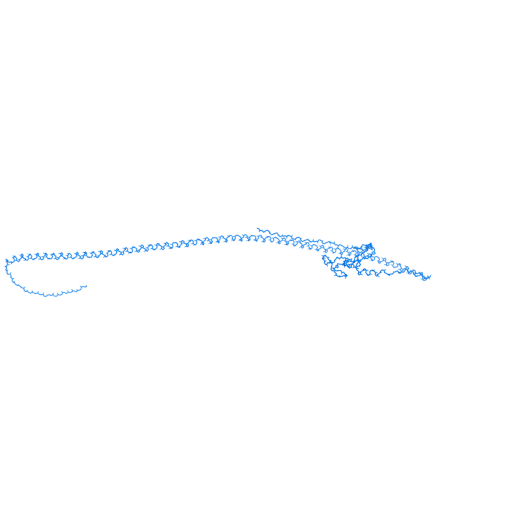0 82.06 84 VAL A C 1
ATOM 653 O O . VAL A 1 84 ? 32.770 -12.778 -80.752 1.00 82.06 84 VAL A O 1
ATOM 656 N N . GLY A 1 85 ? 33.621 -14.711 -81.526 1.00 81.56 85 GLY A N 1
ATOM 657 C CA . GLY A 1 85 ? 34.440 -15.018 -80.347 1.00 81.56 85 GLY A CA 1
ATOM 658 C C . GLY A 1 85 ? 33.787 -15.954 -79.324 1.00 81.56 85 GLY A C 1
ATOM 659 O O . GLY A 1 85 ? 34.480 -16.428 -78.430 1.00 81.56 85 GLY A O 1
ATOM 660 N N . LEU A 1 86 ? 32.498 -16.289 -79.465 1.00 78.88 86 LEU A N 1
ATOM 661 C CA . LEU A 1 86 ? 31.824 -17.282 -78.622 1.00 78.88 86 LEU A CA 1
ATOM 662 C C . LEU A 1 86 ? 31.497 -18.543 -79.422 1.00 78.88 86 LEU A C 1
ATOM 664 O O . LEU A 1 86 ? 30.985 -18.471 -80.535 1.00 78.88 86 LEU A O 1
ATOM 668 N N . LYS A 1 87 ? 31.794 -19.710 -78.837 1.00 84.75 87 LYS A N 1
ATOM 669 C CA . LYS A 1 87 ? 31.624 -21.013 -79.500 1.00 84.75 87 LYS A CA 1
ATOM 670 C C . LYS A 1 87 ? 30.152 -21.367 -79.744 1.00 84.75 87 LYS A C 1
ATOM 672 O O . LYS A 1 87 ? 29.835 -21.937 -80.781 1.00 84.75 87 LYS A O 1
ATOM 677 N N . ASP A 1 88 ? 29.272 -20.994 -78.815 1.00 88.00 88 ASP A N 1
ATOM 678 C CA . ASP A 1 88 ? 27.849 -21.336 -78.858 1.00 88.00 88 ASP A CA 1
ATOM 679 C C . ASP A 1 88 ? 26.964 -20.095 -79.074 1.00 88.00 88 ASP A C 1
ATOM 681 O O . ASP A 1 88 ? 27.249 -19.031 -78.505 1.00 88.00 88 ASP A O 1
ATOM 685 N N . PRO A 1 89 ? 25.847 -20.214 -79.819 1.00 90.56 89 PRO A N 1
ATOM 686 C CA . PRO A 1 89 ? 24.869 -19.142 -79.966 1.00 90.56 89 PRO A CA 1
ATOM 687 C C . PRO A 1 89 ? 24.336 -18.643 -78.616 1.00 90.56 89 PRO A C 1
ATOM 689 O O . PRO A 1 89 ? 23.836 -19.410 -77.779 1.00 90.56 89 PRO A O 1
ATOM 692 N N . GLN A 1 90 ? 24.406 -17.329 -78.415 1.00 93.62 90 GLN A N 1
ATOM 693 C CA . GLN A 1 90 ? 24.001 -16.685 -77.169 1.00 93.62 90 GLN A CA 1
ATOM 694 C C . GLN A 1 90 ? 22.555 -16.213 -77.239 1.00 93.62 90 GLN A C 1
ATOM 696 O O . GLN A 1 90 ? 22.078 -15.777 -78.285 1.00 93.62 90 GLN A O 1
ATOM 701 N N . ARG A 1 91 ? 21.859 -16.275 -76.103 1.00 94.38 91 ARG A N 1
ATOM 702 C CA . ARG A 1 91 ? 20.472 -15.817 -75.984 1.00 94.38 91 ARG A CA 1
ATOM 703 C C . ARG A 1 91 ? 20.386 -14.303 -76.200 1.00 94.38 91 ARG A C 1
ATOM 705 O O . ARG A 1 91 ? 21.110 -13.527 -75.567 1.00 94.38 91 ARG A O 1
ATOM 712 N N . CYS A 1 92 ? 19.464 -13.881 -77.052 1.00 94.81 92 CYS A N 1
ATOM 713 C CA . CYS A 1 92 ? 19.146 -12.478 -77.281 1.00 94.81 92 CYS A CA 1
ATOM 714 C C . CYS A 1 92 ? 17.634 -12.254 -77.182 1.00 94.81 92 CYS A C 1
ATOM 716 O O . CYS A 1 92 ? 16.856 -13.201 -77.219 1.00 94.81 92 CYS A O 1
ATOM 718 N N . CYS A 1 93 ? 17.216 -11.008 -76.964 1.00 96.25 93 CYS A N 1
ATOM 719 C CA . CYS A 1 93 ? 15.803 -10.658 -77.048 1.00 96.25 93 CYS A CA 1
ATOM 720 C C . CYS A 1 93 ? 15.373 -10.548 -78.510 1.00 96.25 93 CYS A C 1
ATOM 722 O O . CYS A 1 93 ? 16.207 -10.232 -79.363 1.00 96.25 93 CYS A O 1
ATOM 724 N N . ASP A 1 94 ? 14.084 -10.737 -78.778 1.00 94.50 94 ASP A N 1
ATOM 725 C CA . ASP A 1 94 ? 13.562 -10.765 -80.151 1.00 94.50 94 ASP A CA 1
ATOM 726 C C . ASP A 1 94 ? 13.873 -9.468 -80.921 1.00 94.50 94 ASP A C 1
ATOM 728 O O . ASP A 1 94 ? 14.378 -9.520 -82.040 1.00 94.50 94 ASP A O 1
ATOM 732 N N . ASN A 1 95 ? 13.767 -8.303 -80.268 1.00 94.12 95 ASN A N 1
ATOM 733 C CA . ASN A 1 95 ? 14.150 -7.013 -80.865 1.00 94.12 95 ASN A CA 1
ATOM 734 C C . ASN A 1 95 ? 15.629 -6.965 -81.299 1.00 94.12 95 ASN A C 1
ATOM 736 O O . ASN A 1 95 ? 15.968 -6.400 -82.338 1.00 94.12 95 ASN A O 1
ATOM 740 N N . CYS A 1 96 ? 16.542 -7.518 -80.492 1.00 94.25 96 CYS A N 1
ATOM 741 C CA . CYS A 1 96 ? 17.963 -7.553 -80.841 1.00 94.25 96 CYS A CA 1
ATOM 742 C C . CYS A 1 96 ? 18.245 -8.580 -81.937 1.00 94.25 96 CYS A C 1
ATOM 744 O O . CYS A 1 96 ? 19.098 -8.323 -82.782 1.00 94.25 96 CYS A O 1
ATOM 746 N N . TYR A 1 97 ? 17.546 -9.715 -81.928 1.00 93.75 97 TYR A N 1
ATOM 747 C CA . TYR A 1 97 ? 17.664 -10.726 -82.972 1.00 93.75 97 TYR A CA 1
ATOM 748 C C . TYR A 1 97 ? 17.278 -10.151 -84.341 1.00 93.75 97 TYR A C 1
ATOM 750 O O . TYR A 1 97 ? 18.064 -10.232 -85.286 1.00 93.75 97 TYR A O 1
ATOM 758 N N . GLU A 1 98 ? 16.134 -9.466 -84.425 1.00 91.31 98 GLU A N 1
ATOM 759 C CA . GLU A 1 98 ? 15.685 -8.810 -85.656 1.00 91.31 98 GLU A CA 1
ATOM 760 C C . GLU A 1 98 ? 16.671 -7.744 -86.146 1.00 91.31 98 GLU A C 1
ATOM 762 O O . GLU A 1 98 ? 16.990 -7.693 -87.334 1.00 91.31 98 GLU A O 1
ATOM 767 N N . ASN A 1 99 ? 17.202 -6.912 -85.247 1.00 88.88 99 ASN A N 1
ATOM 768 C CA . ASN A 1 99 ? 18.154 -5.867 -85.627 1.00 88.88 99 ASN A CA 1
ATOM 769 C C . ASN A 1 99 ? 19.459 -6.442 -86.189 1.00 88.88 99 ASN A C 1
ATOM 771 O O . ASN A 1 99 ? 19.957 -5.940 -87.193 1.00 88.88 99 ASN A O 1
ATOM 775 N N . GLN A 1 100 ? 19.987 -7.507 -85.581 1.00 86.44 100 GLN A N 1
ATOM 776 C CA . GLN A 1 100 ? 21.225 -8.142 -86.039 1.00 86.44 100 GLN A CA 1
ATOM 777 C C . GLN A 1 100 ? 21.037 -8.917 -87.345 1.00 86.44 100 GLN A C 1
ATOM 779 O O . GLN A 1 100 ? 21.943 -8.955 -88.177 1.00 86.44 100 GLN A O 1
ATOM 784 N N . SER A 1 101 ? 19.847 -9.483 -87.566 1.00 80.69 101 SER A N 1
ATOM 785 C CA . SER A 1 101 ? 19.519 -10.150 -88.830 1.00 80.69 101 SER A CA 1
ATOM 786 C C . SER A 1 101 ? 19.509 -9.194 -90.032 1.00 80.69 101 SER A C 1
ATOM 788 O O . SER A 1 101 ? 19.786 -9.621 -91.147 1.00 80.69 101 SER A O 1
ATOM 790 N N . LYS A 1 102 ? 19.263 -7.894 -89.812 1.00 76.62 102 LYS A N 1
ATOM 791 C CA . LYS A 1 102 ? 19.202 -6.874 -90.874 1.00 76.62 102 LYS A CA 1
ATOM 792 C C . LYS A 1 102 ? 20.565 -6.269 -91.237 1.00 76.62 102 LYS A C 1
ATOM 794 O O . LYS A 1 102 ? 20.702 -5.713 -92.320 1.00 76.62 102 LYS A O 1
ATOM 799 N N . SER A 1 103 ? 21.567 -6.343 -90.356 1.00 64.94 103 SER A N 1
ATOM 800 C CA . SER A 1 103 ? 22.860 -5.651 -90.522 1.00 64.94 103 SER A CA 1
ATOM 801 C C . SER A 1 103 ? 23.965 -6.456 -91.219 1.00 64.94 103 SER A C 1
ATOM 803 O O . SER A 1 103 ? 24.989 -5.876 -91.564 1.00 64.94 103 SER A O 1
ATOM 805 N N . ASN A 1 104 ? 23.787 -7.758 -91.455 1.00 58.34 104 ASN A N 1
ATOM 806 C CA . ASN A 1 104 ? 24.830 -8.615 -92.043 1.00 58.34 104 ASN A CA 1
ATOM 807 C C . ASN A 1 104 ? 24.834 -8.677 -93.583 1.00 58.34 104 ASN A C 1
ATOM 809 O O . ASN A 1 104 ? 25.613 -9.438 -94.149 1.00 58.34 104 ASN A O 1
ATOM 813 N N . ASP A 1 105 ? 24.013 -7.869 -94.257 1.00 51.75 105 ASP A N 1
ATOM 814 C CA . ASP A 1 105 ? 23.766 -7.987 -95.702 1.00 51.75 105 ASP A CA 1
ATOM 815 C C . ASP A 1 105 ? 24.430 -6.891 -96.568 1.00 51.75 105 ASP A C 1
ATOM 817 O O . ASP A 1 105 ? 24.021 -6.652 -97.701 1.00 51.75 105 ASP A O 1
ATOM 821 N N . GLY A 1 106 ? 25.479 -6.202 -96.090 1.00 46.38 106 GLY A N 1
ATOM 822 C CA . GLY A 1 106 ? 26.114 -5.156 -96.906 1.00 46.38 106 GLY A CA 1
ATOM 823 C C . GLY A 1 106 ? 27.545 -4.766 -96.541 1.00 46.38 106 GLY A C 1
ATOM 824 O O . GLY A 1 106 ? 27.790 -4.240 -95.461 1.00 46.38 106 GLY A O 1
ATOM 825 N N . GLY A 1 107 ? 28.468 -4.903 -97.505 1.00 40.56 107 GLY A N 1
ATOM 826 C CA . GLY A 1 107 ? 29.606 -3.975 -97.615 1.00 40.56 107 GLY A CA 1
ATOM 827 C C . GLY A 1 107 ? 31.012 -4.554 -97.801 1.00 40.56 107 GLY A C 1
ATOM 828 O O . GLY A 1 107 ? 31.911 -4.220 -97.037 1.00 40.56 107 GLY A O 1
ATOM 829 N N . ILE A 1 108 ? 31.238 -5.343 -98.855 1.00 47.75 108 ILE A N 1
ATOM 830 C CA . ILE A 1 108 ? 32.546 -5.458 -99.530 1.00 47.75 108 ILE A CA 1
ATOM 831 C C . ILE A 1 108 ? 32.797 -4.158 -100.300 1.00 47.75 108 ILE A C 1
ATOM 833 O O . ILE A 1 108 ? 32.033 -3.914 -101.220 1.00 47.75 108 ILE A O 1
ATOM 837 N N . LEU A 1 109 ? 33.832 -3.373 -99.969 1.00 40.62 109 LEU A N 1
ATOM 838 C CA . LEU A 1 109 ? 34.557 -2.405 -100.827 1.00 40.62 109 LEU A CA 1
ATOM 839 C C . LEU A 1 109 ? 35.772 -1.880 -100.025 1.00 40.62 109 LEU A C 1
ATOM 841 O O . LEU A 1 109 ? 35.671 -1.717 -98.816 1.00 40.62 109 LEU A O 1
ATOM 845 N N . ASP A 1 110 ? 36.922 -1.465 -100.546 1.00 37.03 110 ASP A N 1
ATOM 846 C CA . ASP A 1 110 ? 37.675 -1.623 -101.795 1.00 37.03 110 ASP A CA 1
ATOM 847 C C . ASP A 1 110 ? 38.962 -0.808 -101.521 1.00 37.03 110 ASP A C 1
ATOM 849 O O . ASP A 1 110 ? 38.893 0.366 -101.148 1.00 37.03 110 ASP A O 1
ATOM 853 N N . ARG A 1 111 ? 40.144 -1.428 -101.600 1.00 40.06 111 ARG A N 1
ATOM 854 C CA . ARG A 1 111 ? 41.438 -0.803 -101.269 1.00 40.06 111 ARG A CA 1
ATOM 855 C C . ARG A 1 111 ? 42.183 -0.487 -102.571 1.00 40.06 111 ARG A C 1
ATOM 857 O O . ARG A 1 111 ? 43.007 -1.280 -103.012 1.00 40.06 111 ARG A O 1
ATOM 864 N N . ARG A 1 112 ? 41.914 0.682 -103.168 1.00 36.69 112 ARG A N 1
ATOM 865 C CA . ARG A 1 112 ? 42.725 1.314 -104.239 1.00 36.69 112 ARG A CA 1
ATOM 866 C C . ARG A 1 112 ? 43.632 2.384 -103.610 1.00 36.69 112 ARG A C 1
ATOM 868 O O . ARG A 1 112 ? 43.141 3.242 -102.891 1.00 36.69 112 ARG A O 1
ATOM 875 N N . SER A 1 113 ? 44.962 2.291 -103.662 1.00 44.88 113 SER A N 1
ATOM 876 C CA . SER A 1 113 ? 45.860 2.468 -104.822 1.00 44.88 113 SER A CA 1
ATOM 877 C C . SER A 1 113 ? 45.791 3.870 -105.438 1.00 44.88 113 SER A C 1
ATOM 879 O O . SER A 1 113 ? 44.960 4.106 -106.306 1.00 44.88 113 SER A O 1
ATOM 881 N N . TYR A 1 114 ? 46.721 4.759 -105.059 1.00 38.75 114 TYR A N 1
ATOM 882 C CA . TYR A 1 114 ? 47.149 5.889 -105.895 1.00 38.75 114 TYR A CA 1
ATOM 883 C C . TYR A 1 114 ? 48.673 6.004 -105.902 1.00 38.75 114 TYR A C 1
ATOM 885 O O . TYR A 1 114 ? 49.328 5.957 -104.863 1.00 38.75 114 TYR A O 1
ATOM 893 N N . SER A 1 115 ? 49.208 6.124 -107.115 1.00 35.28 115 SER A N 1
ATOM 894 C CA . SER A 1 115 ? 50.622 6.135 -107.457 1.00 35.28 115 SER A CA 1
ATOM 895 C C . SER A 1 115 ? 50.927 7.346 -108.347 1.00 35.28 115 SER A C 1
ATOM 897 O O . SER A 1 115 ? 50.194 7.598 -109.301 1.00 35.28 115 SER A O 1
ATOM 899 N N . LEU A 1 116 ? 52.063 7.984 -108.042 1.00 34.12 116 LEU A N 1
ATOM 900 C CA . LEU A 1 116 ? 53.021 8.685 -108.916 1.00 34.12 116 LEU A CA 1
ATOM 901 C C . LEU A 1 116 ? 52.772 10.105 -109.493 1.00 34.12 116 LEU A C 1
ATOM 903 O O . LEU A 1 116 ? 51.687 10.472 -109.933 1.00 34.12 116 LEU A O 1
ATOM 907 N N . HIS A 1 117 ? 53.944 10.753 -109.660 1.00 34.97 117 HIS A N 1
ATOM 908 C CA . HIS A 1 117 ? 54.382 11.848 -110.557 1.00 34.97 117 HIS A CA 1
ATOM 909 C C . HIS A 1 117 ? 54.382 13.261 -109.934 1.00 34.97 117 HIS A C 1
ATOM 911 O O . HIS A 1 117 ? 53.341 13.857 -109.701 1.00 34.97 117 HIS A O 1
ATOM 917 N N . SER A 1 118 ? 55.531 13.904 -109.670 1.00 35.94 118 SER A N 1
ATOM 918 C CA . SER A 1 118 ? 56.451 14.444 -110.695 1.00 35.94 118 SER A CA 1
ATOM 919 C C . SER A 1 118 ? 57.773 15.002 -110.095 1.00 35.94 118 SER A C 1
ATOM 921 O O . SER A 1 118 ? 57.881 15.242 -108.895 1.00 35.94 118 SER A O 1
ATOM 923 N N . ASN A 1 119 ? 58.792 15.168 -110.952 1.00 41.69 119 ASN A N 1
ATOM 924 C CA . ASN A 1 119 ? 60.226 15.357 -110.663 1.00 41.69 119 ASN A CA 1
ATOM 925 C C . ASN A 1 119 ? 60.680 16.849 -110.720 1.00 41.69 119 ASN A C 1
ATOM 927 O O . ASN A 1 119 ? 60.498 17.472 -111.766 1.00 41.69 119 ASN A O 1
ATOM 931 N N . PRO A 1 120 ? 61.292 17.428 -109.663 1.00 46.00 120 PRO A N 1
ATOM 932 C CA . PRO A 1 120 ? 61.868 18.785 -109.650 1.00 46.00 120 PRO A CA 1
ATOM 933 C C . PRO A 1 120 ? 63.369 18.777 -109.297 1.00 46.00 120 PRO A C 1
ATOM 935 O O . PRO A 1 120 ? 63.717 18.304 -108.222 1.00 46.00 120 PRO A O 1
ATOM 938 N N . ASN A 1 121 ? 64.272 19.343 -110.113 1.00 57.06 121 ASN A N 1
ATOM 939 C CA . ASN A 1 121 ? 65.711 19.081 -109.898 1.00 57.06 121 ASN A CA 1
ATOM 940 C C . ASN A 1 121 ? 66.639 20.223 -109.454 1.00 57.06 121 ASN A C 1
ATOM 942 O O . ASN A 1 121 ? 67.824 19.963 -109.343 1.00 57.06 121 ASN A O 1
ATOM 946 N N . ASP A 1 122 ? 66.149 21.404 -109.050 1.00 56.31 122 ASP A N 1
ATOM 947 C CA . ASP A 1 122 ? 66.978 22.332 -108.235 1.00 56.31 122 ASP A CA 1
ATOM 948 C C . ASP A 1 122 ? 66.191 23.151 -107.191 1.00 56.31 122 ASP A C 1
ATOM 950 O O . ASP A 1 122 ? 66.712 23.437 -106.116 1.00 56.31 122 ASP A O 1
ATOM 954 N N . SER A 1 123 ? 64.884 23.382 -107.386 1.00 57.75 123 SER A N 1
ATOM 955 C CA . SER A 1 123 ? 63.982 23.852 -106.309 1.00 57.75 123 SER A CA 1
ATOM 956 C C . SER A 1 123 ? 63.811 22.813 -105.184 1.00 57.75 123 SER A C 1
ATOM 958 O O . SER A 1 123 ? 63.493 23.158 -104.046 1.00 57.75 123 SER A O 1
ATOM 960 N N . LEU A 1 124 ? 64.036 21.531 -105.484 1.00 67.75 124 LEU A N 1
ATOM 961 C CA . LEU A 1 124 ? 63.867 20.437 -104.531 1.00 67.75 124 LEU A CA 1
ATOM 962 C C . LEU A 1 124 ? 64.995 20.368 -103.500 1.00 67.75 124 LEU A C 1
ATOM 964 O O . LEU A 1 124 ? 64.724 20.042 -102.352 1.00 67.75 124 LEU A O 1
ATOM 968 N N . LYS A 1 125 ? 66.238 20.707 -103.862 1.00 71.38 125 LYS A N 1
ATOM 969 C CA . LYS A 1 125 ? 67.375 20.643 -102.928 1.00 71.38 125 LYS A CA 1
ATOM 970 C C . LYS A 1 125 ? 67.245 21.660 -101.794 1.00 71.38 125 LYS A C 1
ATOM 972 O O . LYS A 1 125 ? 67.499 21.306 -100.646 1.00 71.38 125 LYS A O 1
ATOM 977 N N . GLU A 1 126 ? 66.792 22.880 -102.088 1.00 76.56 126 GLU A N 1
ATOM 978 C CA . GLU A 1 126 ? 66.507 23.872 -101.039 1.00 76.56 126 GLU A CA 1
ATOM 979 C C . GLU A 1 126 ? 65.289 23.480 -100.200 1.00 76.56 126 GLU A C 1
ATOM 981 O O . GLU A 1 126 ? 65.365 23.490 -98.974 1.00 76.56 126 GLU A O 1
ATOM 986 N N . LYS A 1 127 ? 64.214 22.982 -100.826 1.00 81.69 127 LYS A N 1
ATOM 987 C CA . LYS A 1 127 ? 63.068 22.432 -100.082 1.00 81.69 127 LYS A CA 1
ATOM 988 C C . LYS A 1 127 ? 63.477 21.274 -99.160 1.00 81.69 127 LYS A C 1
ATOM 990 O O . LYS A 1 127 ? 63.019 21.229 -98.024 1.00 81.69 127 LYS A O 1
ATOM 995 N N . ILE A 1 128 ? 64.369 20.378 -99.594 1.00 82.56 128 ILE A N 1
ATOM 996 C CA . ILE A 1 128 ? 64.897 19.275 -98.772 1.00 82.56 128 ILE A CA 1
ATOM 997 C C . ILE A 1 128 ? 65.705 19.808 -97.580 1.00 82.56 128 ILE A C 1
ATOM 999 O O . ILE A 1 128 ? 65.523 19.309 -96.471 1.00 82.56 128 ILE A O 1
ATOM 1003 N N . LYS A 1 129 ? 66.560 20.827 -97.761 1.00 84.94 129 LYS A N 1
ATOM 1004 C CA . LYS A 1 129 ? 67.297 21.444 -96.642 1.00 84.94 129 LYS A CA 1
ATOM 1005 C C . LYS A 1 129 ? 66.361 22.109 -95.636 1.00 84.94 129 LYS A C 1
ATOM 1007 O O . LYS A 1 129 ? 66.532 21.901 -94.437 1.00 84.94 129 LYS A O 1
ATOM 1012 N N . THR A 1 130 ? 65.359 22.859 -96.101 1.00 87.19 130 THR A N 1
ATOM 1013 C CA . THR A 1 130 ? 64.346 23.464 -95.222 1.00 87.19 130 THR A CA 1
ATOM 1014 C C . THR A 1 130 ? 63.590 22.390 -94.444 1.00 87.19 130 THR A C 1
ATOM 1016 O O . THR A 1 130 ? 63.451 22.499 -93.230 1.00 87.19 130 THR A O 1
ATOM 1019 N N . VAL A 1 131 ? 63.169 21.311 -95.110 1.00 86.56 131 VAL A N 1
ATOM 1020 C CA . VAL A 1 131 ? 62.495 20.175 -94.461 1.00 86.56 131 VAL A CA 1
ATOM 1021 C C . VAL A 1 131 ? 63.403 19.497 -93.431 1.00 86.56 131 VAL A C 1
ATOM 1023 O O . VAL A 1 131 ? 62.940 19.171 -92.343 1.00 86.56 131 VAL A O 1
ATOM 1026 N N . ALA A 1 132 ? 64.695 19.320 -93.720 1.00 85.94 132 ALA A N 1
ATOM 1027 C CA . ALA A 1 132 ? 65.646 18.728 -92.780 1.00 85.94 132 ALA A CA 1
ATOM 1028 C C . ALA A 1 132 ? 65.878 19.607 -91.536 1.00 85.94 132 ALA A C 1
ATOM 1030 O O . ALA A 1 132 ? 65.933 19.082 -90.422 1.00 85.94 132 ALA A O 1
ATOM 1031 N N . LEU A 1 133 ? 65.974 20.931 -91.709 1.00 90.25 133 LEU A N 1
ATOM 1032 C CA . LEU A 1 133 ? 66.112 21.880 -90.602 1.00 90.25 133 LEU A CA 1
ATOM 1033 C C . LEU A 1 133 ? 64.846 21.907 -89.734 1.00 90.25 133 LEU A C 1
ATOM 1035 O O . LEU A 1 133 ? 64.937 21.770 -88.516 1.00 90.25 133 LEU A O 1
ATOM 1039 N N . LEU A 1 134 ? 63.666 21.975 -90.360 1.00 91.00 134 LEU A N 1
ATOM 1040 C CA . LEU A 1 134 ? 62.380 21.895 -89.663 1.00 91.00 134 LEU A CA 1
ATOM 1041 C C . LEU A 1 134 ? 62.235 20.569 -88.905 1.00 91.00 134 LEU A C 1
ATOM 1043 O O . LEU A 1 134 ? 61.844 20.570 -87.743 1.00 91.00 134 LEU A O 1
ATOM 1047 N N . ALA A 1 135 ? 62.625 19.442 -89.507 1.00 88.88 135 ALA A N 1
ATOM 1048 C CA . ALA A 1 135 ? 62.599 18.138 -88.846 1.00 88.88 135 ALA A CA 1
ATOM 1049 C C . ALA A 1 135 ? 63.560 18.067 -87.643 1.00 88.88 135 ALA A C 1
ATOM 1051 O O . ALA A 1 135 ? 63.259 17.416 -86.637 1.00 88.88 135 ALA A O 1
ATOM 1052 N N . TYR A 1 136 ? 64.715 18.733 -87.721 1.00 91.12 136 TYR A N 1
ATOM 1053 C CA . TYR A 1 136 ? 65.650 18.843 -86.603 1.00 91.12 136 TYR A CA 1
ATOM 1054 C C . TYR A 1 136 ? 65.080 19.704 -85.466 1.00 91.12 136 TYR A C 1
ATOM 1056 O O . TYR A 1 136 ? 65.101 19.283 -84.306 1.00 91.12 136 TYR A O 1
ATOM 1064 N N . GLU A 1 137 ? 64.511 20.867 -85.787 1.00 92.94 137 GLU A N 1
ATOM 1065 C CA . GLU A 1 137 ? 63.827 21.726 -84.816 1.00 92.94 137 GLU A CA 1
ATOM 1066 C C . GLU A 1 137 ? 62.640 21.012 -84.163 1.00 92.94 137 GLU A C 1
ATOM 1068 O O . GLU A 1 137 ? 62.494 21.050 -82.942 1.00 92.94 137 GLU A O 1
ATOM 1073 N N . GLU A 1 138 ? 61.824 20.301 -84.943 1.00 92.50 138 GLU A N 1
ATOM 1074 C CA . GLU A 1 138 ? 60.729 19.478 -84.431 1.00 92.50 138 GLU A CA 1
ATOM 1075 C C . GLU A 1 138 ? 61.232 18.378 -83.500 1.00 92.50 138 GLU A C 1
ATOM 1077 O O . GLU A 1 138 ? 60.634 18.143 -82.452 1.00 92.50 138 GLU A O 1
ATOM 1082 N N . ARG A 1 139 ? 62.342 17.708 -83.831 1.00 91.81 139 ARG A N 1
ATOM 1083 C CA . ARG A 1 139 ? 62.942 16.698 -82.951 1.00 91.81 139 ARG A CA 1
ATOM 1084 C C . ARG A 1 139 ? 63.393 17.314 -81.627 1.00 91.81 139 ARG A C 1
ATOM 1086 O O . ARG A 1 139 ? 63.183 16.700 -80.582 1.00 91.81 139 ARG A O 1
ATOM 1093 N N . ASN A 1 140 ? 63.983 18.505 -81.652 1.00 92.69 140 ASN A N 1
ATOM 1094 C CA . ASN A 1 140 ? 64.394 19.202 -80.434 1.00 92.69 140 ASN A CA 1
ATOM 1095 C C . ASN A 1 140 ? 63.187 19.649 -79.604 1.00 92.69 140 ASN A C 1
ATOM 1097 O O . ASN A 1 140 ? 63.155 19.378 -78.406 1.00 92.69 140 ASN A O 1
ATOM 1101 N N . LYS A 1 141 ? 62.151 20.208 -80.240 1.00 94.56 141 LYS A N 1
ATOM 1102 C CA . LYS A 1 141 ? 60.876 20.530 -79.581 1.00 94.56 141 LYS A CA 1
ATOM 1103 C C . LYS A 1 141 ? 60.227 19.285 -78.976 1.00 94.56 141 LYS A C 1
ATOM 1105 O O . LYS A 1 141 ? 59.776 19.330 -77.840 1.00 94.56 141 LYS A O 1
ATOM 1110 N N . ARG A 1 142 ? 60.236 18.144 -79.675 1.00 92.06 142 ARG A N 1
ATOM 1111 C CA . ARG A 1 142 ? 59.741 16.860 -79.143 1.00 92.06 142 ARG A CA 1
ATOM 1112 C C . ARG A 1 142 ? 60.532 16.396 -77.925 1.00 92.06 142 ARG A C 1
ATOM 1114 O O . ARG A 1 142 ? 59.923 15.905 -76.984 1.00 92.06 142 ARG A O 1
ATOM 1121 N N . LYS A 1 143 ? 61.860 16.554 -77.917 1.00 93.44 143 LYS A N 1
ATOM 1122 C CA . LYS A 1 143 ? 62.689 16.250 -76.737 1.00 93.44 143 LYS A CA 1
ATOM 1123 C C . LYS A 1 143 ? 62.356 17.169 -75.565 1.00 93.44 143 LYS A C 1
ATOM 1125 O O . LYS A 1 143 ? 62.209 16.691 -74.448 1.00 93.44 143 LYS A O 1
ATOM 1130 N N . GLU A 1 144 ? 62.198 18.465 -75.819 1.00 92.69 144 GLU A N 1
ATOM 1131 C CA . GLU A 1 144 ? 61.811 19.439 -74.796 1.00 92.69 144 GLU A CA 1
ATOM 1132 C C . GLU A 1 144 ? 60.423 19.125 -74.217 1.00 92.69 144 GLU A C 1
ATOM 1134 O O . GLU A 1 144 ? 60.253 19.090 -73.001 1.00 92.69 144 GLU A O 1
ATOM 1139 N N . ILE A 1 145 ? 59.450 18.818 -75.081 1.00 94.19 145 ILE A N 1
ATOM 1140 C CA . ILE A 1 145 ? 58.110 18.368 -74.685 1.00 94.19 145 ILE A CA 1
ATOM 1141 C C . ILE A 1 145 ? 58.199 17.060 -73.893 1.00 94.19 145 ILE A C 1
ATOM 1143 O O . ILE A 1 145 ? 57.568 16.950 -72.850 1.00 94.19 145 ILE A O 1
ATOM 1147 N N . GLY A 1 146 ? 59.007 16.093 -74.333 1.00 92.44 146 GLY A N 1
ATOM 1148 C CA . GLY A 1 146 ? 59.208 14.827 -73.626 1.00 92.44 146 GLY A CA 1
ATOM 1149 C C . GLY A 1 146 ? 59.772 15.020 -72.217 1.00 92.44 146 GLY A C 1
ATOM 1150 O O . GLY A 1 146 ? 59.272 14.422 -71.269 1.00 92.44 146 GLY A O 1
ATOM 1151 N N . ASN A 1 147 ? 60.748 15.916 -72.051 1.00 93.69 147 ASN A N 1
ATOM 1152 C CA . ASN A 1 147 ? 61.278 16.269 -70.734 1.00 93.69 147 ASN A CA 1
ATOM 1153 C C . ASN A 1 147 ? 60.215 16.948 -69.858 1.00 93.69 147 ASN A C 1
ATOM 1155 O O . ASN A 1 147 ? 60.093 16.615 -68.682 1.00 93.69 147 ASN A O 1
ATOM 1159 N N . LYS A 1 148 ? 59.415 17.860 -70.429 1.00 95.25 148 LYS A N 1
ATOM 1160 C CA . LYS A 1 148 ? 58.291 18.501 -69.725 1.00 95.25 148 LYS A CA 1
ATOM 1161 C C . LYS A 1 148 ? 57.239 17.481 -69.281 1.00 95.25 148 LYS A C 1
ATOM 1163 O O . LYS A 1 148 ? 56.778 17.564 -68.150 1.00 95.25 148 LYS A O 1
ATOM 1168 N N . ILE A 1 149 ? 56.899 16.508 -70.131 1.00 94.56 149 ILE A N 1
ATOM 1169 C CA . ILE A 1 149 ? 55.984 15.408 -69.787 1.00 94.56 149 ILE A CA 1
ATOM 1170 C C . ILE A 1 149 ? 56.550 14.599 -68.622 1.00 94.56 149 ILE A C 1
ATOM 1172 O O . ILE A 1 149 ? 55.840 14.392 -67.647 1.00 94.56 149 ILE A O 1
ATOM 1176 N N . LYS A 1 150 ? 57.832 14.219 -68.671 1.00 95.62 150 LYS A N 1
ATOM 1177 C CA . LYS A 1 150 ? 58.466 13.445 -67.596 1.00 95.62 150 LYS A CA 1
ATOM 1178 C C . LYS A 1 150 ? 58.418 14.172 -66.244 1.00 95.62 150 LYS A C 1
ATOM 1180 O O . LYS A 1 150 ? 58.085 13.559 -65.237 1.00 95.62 150 LYS A O 1
ATOM 1185 N N . ILE A 1 151 ? 58.691 15.479 -66.232 1.00 94.75 151 ILE A N 1
ATOM 1186 C CA . ILE A 1 151 ? 58.590 16.308 -65.018 1.00 94.75 151 ILE A CA 1
ATOM 1187 C C . ILE A 1 151 ? 57.141 16.355 -64.508 1.00 94.75 151 ILE A C 1
ATOM 1189 O O . ILE A 1 151 ? 56.899 16.227 -63.313 1.00 94.75 151 ILE A O 1
ATOM 1193 N N . LEU A 1 152 ? 56.159 16.512 -65.402 1.00 94.00 152 LEU A N 1
ATOM 1194 C CA . LEU A 1 152 ? 54.745 16.508 -65.013 1.00 94.00 152 LEU A CA 1
ATOM 1195 C C . LEU A 1 152 ? 54.298 15.148 -64.460 1.00 94.00 152 LEU A C 1
ATOM 1197 O O . LEU A 1 152 ? 53.542 15.118 -63.496 1.00 94.00 152 LEU A O 1
ATOM 1201 N N . GLU A 1 153 ? 54.770 14.038 -65.028 1.00 95.25 153 GLU A N 1
ATOM 1202 C CA . GLU A 1 153 ? 54.495 12.689 -64.520 1.00 95.25 153 GLU A CA 1
ATOM 1203 C C . GLU A 1 153 ? 55.070 12.473 -63.113 1.00 95.25 153 GLU A C 1
ATOM 1205 O O . GLU A 1 153 ? 54.414 11.858 -62.274 1.00 95.25 153 GLU A O 1
ATOM 1210 N N . GLU A 1 154 ? 56.273 12.984 -62.836 1.00 95.69 154 GLU A N 1
ATOM 1211 C CA . GLU A 1 154 ? 56.880 12.946 -61.498 1.00 95.69 154 GLU A CA 1
ATOM 1212 C C . GLU A 1 154 ? 56.070 13.789 -60.496 1.00 95.69 154 GLU A C 1
ATOM 1214 O O . GLU A 1 154 ? 55.712 13.284 -59.432 1.00 95.69 154 GLU A O 1
ATOM 1219 N N . ASN A 1 155 ? 55.662 15.005 -60.875 1.00 93.06 155 ASN A N 1
ATOM 1220 C CA . ASN A 1 155 ? 54.826 15.869 -60.032 1.00 93.06 155 ASN A CA 1
ATOM 1221 C C . ASN A 1 155 ? 53.437 15.266 -59.750 1.00 93.06 155 ASN A C 1
ATOM 1223 O O . ASN A 1 155 ? 52.914 15.404 -58.646 1.00 93.06 155 ASN A O 1
ATOM 1227 N N . ILE A 1 156 ? 52.819 14.602 -60.736 1.00 94.31 156 ILE A N 1
ATOM 1228 C CA . ILE A 1 156 ? 51.529 13.918 -60.546 1.00 94.31 156 ILE A CA 1
ATOM 1229 C C . ILE A 1 156 ? 51.682 12.785 -59.531 1.00 94.31 156 ILE A C 1
ATOM 1231 O O . ILE A 1 156 ? 50.860 12.680 -58.624 1.00 94.31 156 ILE A O 1
ATOM 1235 N N . LYS A 1 157 ? 52.747 11.980 -59.635 1.00 95.69 157 LYS A N 1
ATOM 1236 C CA . LYS A 1 157 ? 53.015 10.902 -58.672 1.00 95.69 157 LYS A CA 1
ATOM 1237 C C . LYS A 1 157 ? 53.214 11.437 -57.256 1.00 95.69 157 LYS A C 1
ATOM 1239 O O . LYS A 1 157 ? 52.674 10.860 -56.317 1.00 95.69 157 LYS A O 1
ATOM 1244 N N . GLU A 1 158 ? 53.946 12.538 -57.096 1.00 93.56 158 GLU A N 1
ATOM 1245 C CA . GLU A 1 158 ? 54.135 13.180 -55.790 1.00 93.56 158 GLU A CA 1
ATOM 1246 C C . GLU A 1 158 ? 52.796 13.668 -55.206 1.00 93.56 158 GLU A C 1
ATOM 1248 O O . GLU A 1 158 ? 52.450 13.331 -54.070 1.00 93.56 158 GLU A O 1
ATOM 1253 N N . ALA A 1 159 ? 51.972 14.347 -56.008 1.00 89.25 159 ALA A N 1
ATOM 1254 C CA . ALA A 1 159 ? 50.643 14.786 -55.584 1.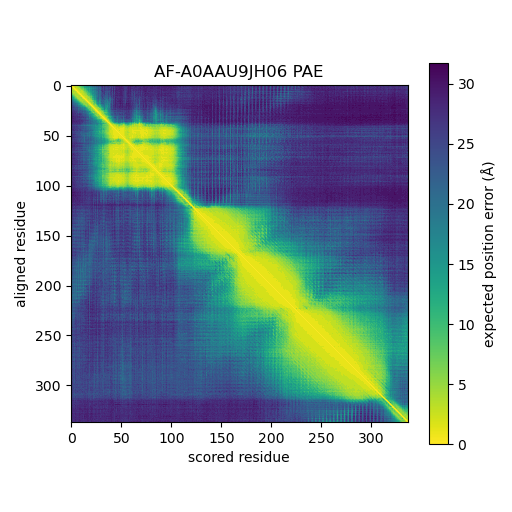00 89.25 159 ALA A CA 1
ATOM 1255 C C . ALA A 1 159 ? 49.715 13.607 -55.226 1.00 89.25 159 ALA A C 1
ATOM 1257 O O . ALA A 1 159 ? 48.952 13.681 -54.261 1.00 89.25 159 ALA A O 1
ATOM 1258 N N . GLU A 1 160 ? 49.779 12.497 -55.967 1.00 93.88 160 GLU A N 1
ATOM 1259 C CA . GLU A 1 160 ? 49.040 11.272 -55.644 1.00 93.88 160 GLU A CA 1
ATOM 1260 C C . GLU A 1 160 ? 49.479 10.684 -54.297 1.00 93.88 160 GLU A C 1
ATOM 1262 O O . GLU A 1 160 ? 48.626 10.292 -53.491 1.00 93.88 160 GLU A O 1
ATOM 1267 N N . THR A 1 161 ? 50.787 10.663 -54.013 1.00 93.56 161 THR A N 1
ATOM 1268 C CA . THR A 1 161 ? 51.298 10.221 -52.707 1.00 93.56 161 THR A CA 1
ATOM 1269 C C . THR A 1 161 ? 50.824 11.127 -51.571 1.00 93.56 161 THR A C 1
ATOM 1271 O O . THR A 1 161 ? 50.292 10.616 -50.583 1.00 93.56 161 THR A O 1
ATOM 1274 N N . GLU A 1 162 ? 50.874 12.451 -51.743 1.00 90.81 162 GLU A N 1
ATOM 1275 C CA . GLU A 1 162 ? 50.399 13.417 -50.745 1.00 90.81 162 GLU A CA 1
ATOM 1276 C C . GLU A 1 162 ? 48.888 13.267 -50.482 1.00 90.81 162 GLU A C 1
ATOM 1278 O O . GLU A 1 162 ? 48.434 13.218 -49.333 1.00 90.81 162 GLU A O 1
ATOM 1283 N N . ILE A 1 163 ? 48.079 13.104 -51.536 1.00 87.75 163 ILE A N 1
ATOM 1284 C CA . ILE A 1 163 ? 46.633 12.868 -51.409 1.00 87.75 163 ILE A CA 1
ATOM 1285 C C . ILE A 1 163 ? 46.352 11.584 -50.617 1.00 87.75 163 ILE A C 1
ATOM 1287 O O . ILE A 1 163 ? 45.435 11.560 -49.785 1.00 87.75 163 ILE A O 1
ATOM 1291 N N . ASN A 1 164 ? 47.115 10.517 -50.857 1.00 92.19 164 ASN A N 1
ATOM 1292 C CA . ASN A 1 164 ? 46.937 9.242 -50.166 1.00 92.19 164 ASN A CA 1
ATOM 1293 C C . ASN A 1 164 ? 47.323 9.327 -48.684 1.00 92.19 164 ASN A C 1
ATOM 1295 O O . ASN A 1 164 ? 46.570 8.847 -47.830 1.00 92.19 164 ASN A O 1
ATOM 1299 N N . GLU A 1 165 ? 48.416 10.012 -48.348 1.00 91.88 165 GLU A N 1
ATOM 1300 C CA . GLU A 1 165 ? 48.793 10.282 -46.956 1.00 91.88 165 GLU A CA 1
ATOM 1301 C C . GLU A 1 165 ? 47.728 11.114 -46.227 1.00 91.88 165 GLU A C 1
ATOM 1303 O O . GLU A 1 165 ? 47.310 10.773 -45.115 1.00 91.88 165 GLU A O 1
ATOM 1308 N N . LEU A 1 166 ? 47.194 12.157 -46.872 1.00 86.88 166 LEU A N 1
ATOM 1309 C CA . LEU A 1 166 ? 46.124 12.983 -46.308 1.00 86.88 166 LEU A CA 1
ATOM 1310 C C . LEU A 1 166 ? 44.821 12.196 -46.092 1.00 86.88 166 LEU A C 1
ATOM 1312 O O . LEU A 1 166 ? 44.143 12.398 -45.077 1.00 86.88 166 LEU A O 1
ATOM 1316 N N . LYS A 1 167 ? 44.453 11.292 -47.012 1.00 91.44 167 LYS A N 1
ATOM 1317 C CA . LYS A 1 167 ? 43.295 10.391 -46.848 1.00 91.44 167 LYS A CA 1
ATOM 1318 C C . LYS A 1 167 ? 43.495 9.444 -45.662 1.00 91.44 167 LYS A C 1
ATOM 1320 O O . LYS A 1 167 ? 42.590 9.320 -44.833 1.00 91.44 167 LYS A O 1
ATOM 1325 N N . ASN A 1 168 ? 44.676 8.839 -45.541 1.00 92.25 168 ASN A N 1
ATOM 1326 C CA . ASN A 1 168 ? 45.007 7.933 -44.440 1.00 92.25 168 ASN A CA 1
ATOM 1327 C C . ASN A 1 168 ? 44.964 8.654 -43.087 1.00 92.25 168 ASN A C 1
ATOM 1329 O O . ASN A 1 168 ? 44.273 8.200 -42.175 1.00 92.25 168 ASN A O 1
ATOM 1333 N N . ASN A 1 169 ? 45.573 9.837 -42.986 1.00 92.88 169 ASN A N 1
ATOM 1334 C CA . ASN A 1 169 ? 45.559 10.647 -41.766 1.00 92.88 169 ASN A CA 1
ATOM 1335 C C . ASN A 1 169 ? 44.140 11.070 -41.347 1.00 92.88 169 ASN A C 1
ATOM 1337 O O . ASN A 1 169 ? 43.804 11.050 -40.161 1.00 92.88 169 ASN A O 1
ATOM 1341 N N . LYS A 1 170 ? 43.268 11.422 -42.304 1.00 92.69 170 LYS A N 1
ATOM 1342 C CA . LYS A 1 170 ? 41.853 11.730 -42.016 1.00 92.69 170 LYS A CA 1
ATOM 1343 C C . LYS A 1 170 ? 41.092 10.509 -41.497 1.00 92.69 170 LYS A C 1
ATOM 1345 O O . LYS A 1 170 ? 40.280 10.651 -40.582 1.00 92.69 170 LYS A O 1
ATOM 1350 N N . ASN A 1 171 ? 41.346 9.329 -42.059 1.00 90.81 171 ASN A N 1
ATOM 1351 C CA . ASN A 1 171 ? 40.708 8.089 -41.623 1.00 90.81 171 ASN A CA 1
ATOM 1352 C C . ASN A 1 171 ? 41.176 7.667 -40.223 1.00 90.81 171 ASN A C 1
ATOM 1354 O O . ASN A 1 171 ? 40.334 7.302 -39.405 1.00 90.81 171 ASN A O 1
ATOM 1358 N N . ILE A 1 172 ? 42.472 7.804 -39.917 1.00 93.12 172 ILE A N 1
ATOM 1359 C CA . ILE A 1 172 ? 43.034 7.542 -38.581 1.00 93.12 172 ILE A CA 1
ATOM 1360 C C . ILE A 1 172 ? 42.383 8.455 -37.537 1.00 93.12 172 ILE A C 1
ATOM 1362 O O . ILE A 1 172 ? 41.798 7.957 -36.581 1.00 93.12 172 ILE A O 1
ATOM 1366 N N . LYS A 1 173 ? 42.345 9.775 -37.770 1.00 92.56 173 LYS A N 1
ATOM 1367 C CA . LYS A 1 173 ? 41.710 10.724 -36.833 1.00 92.56 173 LYS A CA 1
ATOM 1368 C C . LYS A 1 173 ? 40.224 10.438 -36.602 1.00 92.56 173 LYS A C 1
ATOM 1370 O O . LYS A 1 173 ? 39.720 10.613 -35.494 1.00 92.56 173 LYS A O 1
ATOM 1375 N N . ARG A 1 174 ? 39.497 10.012 -37.643 1.00 88.06 174 ARG A N 1
ATOM 1376 C CA . ARG A 1 174 ? 38.095 9.581 -37.504 1.00 88.06 174 ARG A CA 1
ATOM 1377 C C . ARG A 1 174 ? 37.992 8.325 -36.644 1.00 88.06 174 ARG A C 1
ATOM 1379 O O . ARG A 1 174 ? 37.137 8.288 -35.766 1.00 88.06 174 ARG A O 1
ATOM 1386 N N . LYS A 1 175 ? 38.861 7.338 -36.874 1.00 91.50 175 LYS A N 1
ATOM 1387 C CA . LYS A 1 175 ? 38.914 6.097 -36.095 1.00 91.50 175 LYS A CA 1
ATOM 1388 C C . LYS A 1 175 ? 39.194 6.375 -34.616 1.00 91.50 175 LYS A C 1
ATOM 1390 O O . LYS A 1 175 ? 38.399 5.956 -33.788 1.00 91.50 175 LYS A O 1
ATOM 1395 N N . GLU A 1 176 ? 40.218 7.165 -34.303 1.00 92.62 176 GLU A N 1
ATOM 1396 C CA . GLU A 1 176 ? 40.568 7.557 -32.926 1.00 92.62 176 GLU A CA 1
ATOM 1397 C C . GLU A 1 176 ? 39.441 8.333 -32.223 1.00 92.62 176 GLU A C 1
ATOM 1399 O O . GLU A 1 176 ? 39.256 8.238 -31.012 1.00 92.62 176 GLU A O 1
ATOM 1404 N N . ASN A 1 177 ? 38.670 9.136 -32.966 1.00 92.44 177 ASN A N 1
ATOM 1405 C CA . ASN A 1 177 ? 37.502 9.821 -32.412 1.00 92.44 177 ASN A CA 1
ATOM 1406 C C . ASN A 1 177 ? 36.364 8.838 -32.087 1.00 92.44 177 ASN A C 1
ATOM 1408 O O . ASN A 1 177 ? 35.720 8.956 -31.049 1.00 92.44 177 ASN A O 1
ATOM 1412 N N . PHE A 1 178 ? 36.125 7.848 -32.954 1.00 89.62 178 PHE A N 1
ATOM 1413 C CA . PHE A 1 178 ? 35.141 6.803 -32.674 1.00 89.62 178 PHE A CA 1
ATOM 1414 C C . PHE A 1 178 ? 35.570 5.893 -31.524 1.00 89.62 178 PHE A C 1
ATOM 1416 O O . PHE A 1 178 ? 34.725 5.563 -30.703 1.00 89.62 178 PHE A O 1
ATOM 1423 N N . GLU A 1 179 ? 36.851 5.528 -31.441 1.00 91.56 179 GLU A N 1
ATOM 1424 C CA . GLU A 1 179 ? 37.403 4.739 -30.333 1.00 91.56 179 GLU A CA 1
ATOM 1425 C C . GLU A 1 179 ? 37.205 5.472 -28.997 1.00 91.56 179 GLU A C 1
ATOM 1427 O O . GLU A 1 179 ? 36.569 4.918 -28.107 1.00 91.56 179 GLU A O 1
ATOM 1432 N N . ARG A 1 180 ? 37.571 6.761 -28.904 1.00 94.19 180 ARG A N 1
ATOM 1433 C CA . ARG A 1 180 ? 37.297 7.573 -27.700 1.00 94.19 180 ARG A CA 1
ATOM 1434 C C . ARG A 1 180 ? 35.814 7.636 -27.343 1.00 94.19 180 ARG A C 1
ATOM 1436 O O . ARG A 1 180 ? 35.450 7.451 -26.190 1.00 94.19 180 ARG A O 1
ATOM 1443 N N . LYS A 1 181 ? 34.941 7.845 -28.334 1.00 93.62 181 LYS A N 1
ATOM 1444 C CA . LYS A 1 181 ? 33.492 7.881 -28.096 1.00 93.62 181 LYS A CA 1
ATOM 1445 C C . LYS A 1 181 ? 32.950 6.535 -27.600 1.00 93.62 181 LYS A C 1
ATOM 1447 O O . LYS A 1 181 ? 31.988 6.516 -26.838 1.00 93.62 181 LYS A O 1
ATOM 1452 N N . ILE A 1 182 ? 33.515 5.419 -28.061 1.00 92.75 182 ILE A N 1
ATOM 1453 C CA . ILE A 1 182 ? 33.157 4.084 -27.571 1.00 92.75 182 ILE A CA 1
ATOM 1454 C C . ILE A 1 182 ? 33.588 3.935 -26.111 1.00 92.75 182 ILE A C 1
ATOM 1456 O O . ILE A 1 182 ? 32.768 3.495 -25.310 1.00 92.75 182 ILE A O 1
ATOM 1460 N N . ASP A 1 183 ? 34.807 4.347 -25.762 1.00 93.25 183 ASP A N 1
ATOM 1461 C CA . ASP A 1 183 ? 35.309 4.288 -24.384 1.00 93.25 183 ASP A CA 1
ATOM 1462 C C . ASP A 1 183 ? 34.450 5.137 -23.430 1.00 93.25 183 ASP A C 1
ATOM 1464 O O . ASP A 1 183 ? 34.035 4.647 -22.378 1.00 93.25 183 ASP A O 1
ATOM 1468 N N . ASP A 1 184 ? 34.086 6.359 -23.835 1.00 93.19 184 ASP A N 1
ATOM 1469 C CA . ASP A 1 184 ? 33.192 7.239 -23.067 1.00 93.19 184 ASP A CA 1
ATOM 1470 C C . ASP A 1 184 ? 31.823 6.575 -22.825 1.00 93.19 184 ASP A C 1
ATOM 1472 O O . ASP A 1 184 ? 31.334 6.518 -21.695 1.00 93.19 184 ASP A O 1
ATOM 1476 N N . LEU A 1 185 ? 31.218 6.006 -23.876 1.00 93.38 185 LEU A N 1
ATOM 1477 C CA . LEU A 1 185 ? 29.933 5.304 -23.779 1.00 93.38 185 LEU A CA 1
ATOM 1478 C C . LEU A 1 185 ? 30.026 4.018 -22.947 1.00 93.38 185 LEU A C 1
ATOM 1480 O O . LEU A 1 185 ? 29.052 3.628 -22.301 1.00 93.38 185 LEU A O 1
ATOM 1484 N N . MET A 1 186 ? 31.162 3.321 -22.971 1.00 92.12 186 MET A N 1
ATOM 1485 C CA . MET A 1 186 ? 31.389 2.153 -22.120 1.00 92.12 186 MET A CA 1
ATOM 1486 C C . MET A 1 186 ? 31.463 2.561 -20.650 1.00 92.12 186 MET A C 1
ATOM 1488 O O . MET A 1 186 ? 30.817 1.921 -19.817 1.00 92.12 186 MET A O 1
ATOM 1492 N N . HIS A 1 187 ? 32.172 3.648 -20.345 1.00 94.56 187 HIS A N 1
ATOM 1493 C CA . HIS A 1 187 ? 32.279 4.157 -18.985 1.00 94.56 187 HIS A CA 1
ATOM 1494 C C . HIS A 1 187 ? 30.924 4.652 -18.448 1.00 94.56 187 HIS A C 1
ATOM 1496 O O . HIS A 1 187 ? 30.572 4.351 -17.305 1.00 94.56 187 HIS A O 1
ATOM 1502 N N . GLU A 1 188 ? 30.131 5.340 -19.276 1.00 93.62 188 GLU A N 1
ATOM 1503 C CA . GLU A 1 188 ? 28.767 5.767 -18.934 1.00 93.62 188 GLU A CA 1
ATOM 1504 C C . GLU A 1 188 ? 27.838 4.567 -18.681 1.00 93.62 188 GLU A C 1
ATOM 1506 O O . GLU A 1 188 ? 27.106 4.538 -17.691 1.00 93.62 188 GLU A O 1
ATOM 1511 N N . ASN A 1 189 ? 27.903 3.526 -19.518 1.00 87.44 189 ASN A N 1
ATOM 1512 C CA . ASN A 1 189 ? 27.125 2.302 -19.305 1.00 87.44 189 ASN A CA 1
ATOM 1513 C C . ASN A 1 189 ? 27.507 1.579 -18.007 1.00 87.44 189 ASN A C 1
ATOM 1515 O O . ASN A 1 189 ? 26.634 1.042 -17.321 1.00 87.44 189 ASN A O 1
ATOM 1519 N N . GLU A 1 190 ? 28.794 1.543 -17.662 1.00 95.69 190 GLU A N 1
ATOM 1520 C CA . GLU A 1 190 ? 29.256 0.968 -16.399 1.00 95.69 190 GLU A CA 1
ATOM 1521 C C . GLU A 1 190 ? 28.751 1.775 -15.196 1.00 95.69 190 GLU A C 1
ATOM 1523 O O . GLU A 1 190 ? 28.244 1.191 -14.234 1.00 95.69 190 GLU A O 1
ATOM 1528 N N . PHE A 1 191 ? 28.793 3.107 -15.282 1.00 94.88 191 PHE A N 1
ATOM 1529 C CA . PHE A 1 191 ? 28.237 3.998 -14.267 1.00 94.88 191 PHE A CA 1
ATOM 1530 C C . PHE A 1 191 ? 26.736 3.750 -14.049 1.00 94.88 191 PHE A C 1
ATOM 1532 O O . PHE A 1 191 ? 26.318 3.456 -12.928 1.00 94.88 191 PHE A O 1
ATOM 1539 N N . LEU A 1 192 ? 25.937 3.757 -15.121 1.00 91.12 192 LEU A N 1
ATOM 1540 C CA . LEU A 1 192 ? 24.490 3.516 -15.055 1.00 91.12 192 LEU A CA 1
ATOM 1541 C C . LEU A 1 192 ? 24.153 2.116 -14.526 1.00 91.12 192 LEU A C 1
ATOM 1543 O O . LEU A 1 192 ? 23.152 1.919 -13.833 1.00 91.12 192 LEU A O 1
ATOM 1547 N N . LYS A 1 193 ? 24.984 1.114 -14.833 1.00 92.81 193 LYS A N 1
ATOM 1548 C CA . LYS A 1 193 ? 24.828 -0.244 -14.301 1.00 92.81 193 LYS A CA 1
ATOM 1549 C C . LYS A 1 193 ? 25.045 -0.281 -12.788 1.00 92.81 193 LYS A C 1
ATOM 1551 O O . LYS A 1 193 ? 24.283 -0.957 -12.095 1.00 92.81 193 LYS A O 1
ATOM 1556 N N . ASN A 1 194 ? 26.049 0.433 -12.287 1.00 93.69 194 ASN A N 1
ATOM 1557 C CA . ASN A 1 194 ? 26.312 0.535 -10.854 1.00 93.69 194 ASN A CA 1
ATOM 1558 C C . ASN A 1 194 ? 25.184 1.292 -10.142 1.00 93.69 194 ASN A C 1
ATOM 1560 O O . ASN A 1 194 ? 24.647 0.777 -9.165 1.00 93.69 194 ASN A O 1
ATOM 1564 N N . GLU A 1 195 ? 24.736 2.424 -10.693 1.00 95.62 195 GLU A N 1
ATOM 1565 C CA . GLU A 1 195 ? 23.597 3.189 -10.167 1.00 95.62 195 GLU A CA 1
ATOM 1566 C C . GLU A 1 195 ? 22.317 2.340 -10.102 1.00 95.62 195 GLU A C 1
ATOM 1568 O O . GLU A 1 195 ? 21.634 2.292 -9.077 1.00 95.62 195 GLU A O 1
ATOM 1573 N N . LYS A 1 196 ? 22.024 1.575 -11.162 1.00 93.38 196 LYS A N 1
ATOM 1574 C CA . LYS A 1 196 ? 20.899 0.630 -11.187 1.00 93.38 196 LYS A CA 1
ATOM 1575 C C . LYS A 1 196 ? 20.996 -0.429 -10.085 1.00 93.38 196 LYS A C 1
ATOM 1577 O O . LYS A 1 196 ? 19.965 -0.810 -9.529 1.00 93.38 196 LYS A O 1
ATOM 1582 N N . ASN A 1 197 ? 22.192 -0.941 -9.796 1.00 92.88 197 ASN A N 1
ATOM 1583 C CA . ASN A 1 197 ? 22.385 -1.933 -8.737 1.00 92.88 197 ASN A CA 1
ATOM 1584 C C . ASN A 1 197 ? 22.153 -1.317 -7.353 1.00 92.88 197 ASN A C 1
ATOM 1586 O O . ASN A 1 197 ? 21.410 -1.903 -6.571 1.00 92.88 197 ASN A O 1
ATOM 1590 N N . THR A 1 198 ? 22.680 -0.118 -7.095 1.00 94.00 198 THR A N 1
ATOM 1591 C CA . THR A 1 198 ? 22.428 0.621 -5.847 1.00 94.00 198 THR A CA 1
ATOM 1592 C C . THR A 1 198 ? 20.935 0.881 -5.644 1.00 94.00 198 THR A C 1
ATOM 1594 O O . THR A 1 198 ? 20.385 0.550 -4.598 1.00 94.00 198 THR A O 1
ATOM 1597 N N . LEU A 1 199 ? 20.227 1.359 -6.675 1.00 93.50 199 LEU A N 1
ATOM 1598 C CA . LEU A 1 199 ? 18.776 1.569 -6.596 1.00 93.50 199 LEU A CA 1
ATOM 1599 C C . LEU A 1 199 ? 18.000 0.268 -6.339 1.00 93.50 199 LEU A C 1
ATOM 1601 O O . LEU A 1 199 ? 16.957 0.281 -5.685 1.00 93.50 199 LEU A O 1
ATOM 1605 N N . LYS A 1 200 ? 18.488 -0.866 -6.851 1.00 93.56 200 LYS A N 1
ATOM 1606 C CA . LYS A 1 200 ? 17.882 -2.179 -6.609 1.00 93.56 200 LYS A CA 1
ATOM 1607 C C . LYS A 1 200 ? 18.072 -2.635 -5.158 1.00 93.56 200 LYS A C 1
ATOM 1609 O O . LYS A 1 200 ? 17.146 -3.213 -4.592 1.00 93.56 200 LYS A O 1
ATOM 1614 N N . GLU A 1 201 ? 19.237 -2.381 -4.570 1.00 95.50 201 GLU A N 1
ATOM 1615 C CA . GLU A 1 201 ? 19.514 -2.655 -3.155 1.00 95.50 201 GLU A CA 1
ATOM 1616 C C . GLU A 1 201 ? 18.629 -1.787 -2.246 1.00 95.50 201 GLU A C 1
ATOM 1618 O O . GLU A 1 201 ? 17.944 -2.327 -1.375 1.00 95.50 201 GLU A O 1
ATOM 1623 N N . ASP A 1 202 ? 18.522 -0.485 -2.532 1.00 92.44 202 ASP A N 1
ATOM 1624 C CA . ASP A 1 202 ? 17.641 0.444 -1.809 1.00 92.44 202 ASP A CA 1
ATOM 1625 C C . ASP A 1 202 ? 16.163 0.023 -1.870 1.00 92.44 202 ASP A C 1
ATOM 1627 O O . ASP A 1 202 ? 15.428 0.115 -0.881 1.00 92.44 202 ASP A O 1
ATOM 1631 N N . LEU A 1 203 ? 15.698 -0.433 -3.041 1.00 93.06 203 LEU A N 1
ATOM 1632 C CA . LEU A 1 203 ? 14.342 -0.964 -3.206 1.00 93.06 203 LEU A CA 1
ATOM 1633 C C . LEU A 1 203 ? 14.135 -2.230 -2.370 1.00 93.06 203 LEU A C 1
ATOM 1635 O O . LEU A 1 203 ? 13.132 -2.326 -1.666 1.00 93.06 203 LEU A O 1
ATOM 1639 N N . SER A 1 204 ? 15.102 -3.151 -2.373 1.00 94.06 204 SER A N 1
ATOM 1640 C CA . SER A 1 204 ? 15.043 -4.366 -1.555 1.00 94.06 204 SER A CA 1
ATOM 1641 C C . SER A 1 204 ? 14.983 -4.054 -0.054 1.00 94.06 204 SER A C 1
ATOM 1643 O O . SER A 1 204 ? 14.240 -4.706 0.680 1.00 94.06 204 SER A O 1
ATOM 1645 N N . GLU A 1 205 ? 15.731 -3.054 0.422 1.00 95.69 205 GLU A N 1
ATOM 1646 C CA . GLU A 1 205 ? 15.688 -2.629 1.827 1.00 95.69 205 GLU A CA 1
ATOM 1647 C C . GLU A 1 205 ? 14.320 -2.023 2.191 1.00 95.69 205 GLU A C 1
ATOM 1649 O O . GLU A 1 205 ? 13.759 -2.292 3.261 1.00 95.69 205 GLU A O 1
ATOM 1654 N N . LYS A 1 206 ? 13.745 -1.216 1.289 1.00 93.12 206 LYS A N 1
ATOM 1655 C CA . LYS A 1 206 ? 12.397 -0.654 1.459 1.00 93.12 206 LYS A CA 1
ATOM 1656 C C . LYS A 1 206 ? 11.327 -1.743 1.477 1.00 93.12 206 LYS A C 1
ATOM 1658 O O . LYS A 1 206 ? 10.449 -1.686 2.338 1.00 93.12 206 LYS A O 1
ATOM 1663 N N . ASP A 1 207 ? 11.422 -2.746 0.612 1.00 92.69 207 ASP A N 1
ATOM 1664 C CA . ASP A 1 207 ? 10.504 -3.889 0.599 1.00 92.69 207 ASP A CA 1
ATOM 1665 C C . ASP A 1 207 ? 10.582 -4.689 1.909 1.00 92.69 207 ASP A C 1
ATOM 1667 O O . ASP A 1 207 ? 9.551 -5.058 2.481 1.00 92.69 207 ASP A O 1
ATOM 1671 N N . GLU A 1 208 ? 11.783 -4.882 2.468 1.00 96.25 208 GLU A N 1
ATOM 1672 C CA . GLU A 1 208 ? 11.944 -5.522 3.778 1.00 96.25 208 GLU A CA 1
ATOM 1673 C C . GLU A 1 208 ? 11.303 -4.692 4.907 1.00 96.25 208 GLU A C 1
ATOM 1675 O O . GLU A 1 208 ? 10.626 -5.240 5.788 1.00 96.25 208 GLU A O 1
ATOM 1680 N N . LYS A 1 209 ? 11.466 -3.360 4.878 1.00 95.69 209 LYS A N 1
ATOM 1681 C CA . LYS A 1 209 ? 10.813 -2.434 5.821 1.00 95.69 209 LYS A CA 1
ATOM 1682 C C . LYS A 1 209 ? 9.289 -2.495 5.707 1.00 95.69 209 LYS A C 1
ATOM 1684 O O . LYS A 1 209 ? 8.614 -2.592 6.734 1.00 95.69 209 LYS A O 1
ATOM 1689 N N . ILE A 1 210 ? 8.744 -2.509 4.490 1.00 92.25 210 ILE A N 1
ATOM 1690 C CA . ILE A 1 210 ? 7.303 -2.664 4.243 1.00 92.25 210 ILE A CA 1
ATOM 1691 C C . ILE A 1 210 ? 6.811 -4.004 4.805 1.00 92.25 210 ILE A C 1
ATOM 1693 O O . ILE A 1 210 ? 5.829 -4.032 5.547 1.00 92.25 210 ILE A O 1
ATOM 1697 N N . ALA A 1 211 ? 7.526 -5.103 4.554 1.00 93.81 211 ALA A N 1
ATOM 1698 C CA . ALA A 1 211 ? 7.169 -6.422 5.074 1.00 93.81 211 ALA A CA 1
ATOM 1699 C C . ALA A 1 211 ? 7.231 -6.506 6.614 1.00 93.81 211 ALA A C 1
ATOM 1701 O O . ALA A 1 211 ? 6.473 -7.264 7.231 1.00 93.81 211 ALA A O 1
ATOM 1702 N N . LYS A 1 212 ? 8.128 -5.751 7.268 1.00 96.56 212 LYS A N 1
ATOM 1703 C CA . LYS A 1 212 ? 8.155 -5.604 8.737 1.00 96.56 212 LYS A CA 1
ATOM 1704 C C . LYS A 1 212 ? 6.929 -4.835 9.234 1.00 96.56 212 LYS A C 1
ATOM 1706 O O . LYS A 1 212 ? 6.229 -5.339 10.107 1.00 96.56 212 LYS A O 1
ATOM 1711 N N . LEU A 1 213 ? 6.617 -3.684 8.636 1.00 94.62 213 LEU A N 1
ATOM 1712 C CA . LEU A 1 213 ? 5.447 -2.879 9.011 1.00 94.62 213 LEU A CA 1
ATOM 1713 C C . LEU A 1 213 ? 4.129 -3.644 8.820 1.00 94.62 213 LEU A C 1
ATOM 1715 O O . LEU A 1 213 ? 3.284 -3.632 9.709 1.00 94.62 213 LEU A O 1
ATOM 1719 N N . GLN A 1 214 ? 3.974 -4.383 7.720 1.00 95.56 214 GLN A N 1
ATOM 1720 C CA . GLN A 1 214 ? 2.795 -5.223 7.472 1.00 95.56 214 GLN A CA 1
ATOM 1721 C C . GLN A 1 214 ? 2.634 -6.364 8.489 1.00 95.56 214 GLN A C 1
ATOM 1723 O O . GLN A 1 214 ? 1.515 -6.802 8.757 1.00 95.56 214 GLN A O 1
ATOM 1728 N N . ARG A 1 215 ? 3.731 -6.886 9.056 1.00 96.81 215 ARG A N 1
ATOM 1729 C CA . ARG A 1 215 ? 3.658 -7.844 10.173 1.00 96.81 215 ARG A CA 1
ATOM 1730 C C . ARG A 1 215 ? 3.178 -7.158 11.449 1.00 96.81 215 ARG A C 1
ATOM 1732 O O . ARG A 1 215 ? 2.275 -7.676 12.092 1.00 96.81 215 ARG A O 1
ATOM 1739 N N . THR A 1 216 ? 3.714 -5.981 11.766 1.00 95.19 216 THR A N 1
ATOM 1740 C CA . THR A 1 216 ? 3.282 -5.200 12.934 1.00 95.19 216 THR A CA 1
ATOM 1741 C C . THR A 1 216 ? 1.803 -4.818 12.855 1.00 95.19 216 THR A C 1
ATOM 1743 O O . THR A 1 216 ? 1.095 -4.984 13.840 1.00 95.19 216 THR A O 1
ATOM 1746 N N . ILE A 1 217 ? 1.316 -4.372 11.690 1.00 93.12 217 ILE A N 1
ATOM 1747 C CA . ILE A 1 217 ? -0.105 -4.042 11.486 1.00 93.12 217 ILE A CA 1
ATOM 1748 C C . ILE A 1 217 ? -0.991 -5.260 11.773 1.00 93.12 217 ILE A C 1
ATOM 1750 O O . ILE A 1 217 ? -1.921 -5.149 12.561 1.00 93.12 217 ILE A O 1
ATOM 1754 N N . ARG A 1 218 ? -0.657 -6.437 11.222 1.00 95.62 218 ARG A N 1
ATOM 1755 C CA . ARG A 1 218 ? -1.418 -7.673 11.475 1.00 95.62 218 ARG A CA 1
ATOM 1756 C C . ARG A 1 218 ? -1.444 -8.070 12.953 1.00 95.62 218 ARG A C 1
ATOM 1758 O O . ARG A 1 218 ? -2.479 -8.516 13.434 1.00 95.62 218 ARG A O 1
ATOM 1765 N N . ASN A 1 219 ? -0.334 -7.897 13.673 1.00 95.00 219 ASN A N 1
ATOM 1766 C CA . ASN A 1 219 ? -0.291 -8.172 15.112 1.00 95.00 219 ASN A CA 1
ATOM 1767 C C . ASN A 1 219 ? -1.206 -7.211 15.891 1.00 95.00 219 ASN A C 1
ATOM 1769 O O . ASN A 1 219 ? -1.983 -7.655 16.728 1.00 95.00 219 ASN A O 1
ATOM 1773 N N . LEU A 1 220 ? -1.174 -5.912 15.572 1.00 90.12 220 LEU A N 1
ATOM 1774 C CA . LEU A 1 220 ? -2.046 -4.915 16.206 1.00 90.12 220 LEU A CA 1
ATOM 1775 C C . LEU A 1 220 ? -3.533 -5.152 15.891 1.00 90.12 220 LEU A C 1
ATOM 1777 O O . LEU A 1 220 ? -4.386 -4.936 16.749 1.00 90.12 220 LEU A O 1
ATOM 1781 N N . GLU A 1 221 ? -3.860 -5.616 14.682 1.00 92.88 221 GLU A N 1
ATOM 1782 C CA . GLU A 1 221 ? -5.225 -6.017 14.318 1.00 92.88 221 GLU A CA 1
ATOM 1783 C C . GLU A 1 221 ? -5.707 -7.213 15.153 1.00 92.88 221 GLU A C 1
ATOM 1785 O O . GLU A 1 221 ? -6.847 -7.212 15.620 1.00 92.88 221 GLU A O 1
ATOM 1790 N N . GLN A 1 222 ? -4.844 -8.209 15.386 1.00 93.69 222 GLN A N 1
ATOM 1791 C CA . GLN A 1 222 ? -5.150 -9.348 16.259 1.00 93.69 222 GLN A CA 1
ATOM 1792 C C . GLN A 1 222 ? -5.354 -8.912 17.715 1.00 93.69 222 GLN A C 1
ATOM 1794 O O . GLN A 1 222 ? -6.354 -9.287 18.324 1.00 93.69 222 GLN A O 1
ATOM 1799 N N . GLU A 1 223 ? -4.477 -8.058 18.250 1.00 93.06 223 GLU A N 1
ATOM 1800 C CA . GLU A 1 223 ? -4.633 -7.485 19.596 1.00 93.06 223 GLU A CA 1
ATOM 1801 C C . GLU A 1 223 ? -5.942 -6.683 19.730 1.00 93.06 223 GLU A C 1
ATOM 1803 O O . GLU A 1 223 ? -6.630 -6.757 20.753 1.00 93.06 223 GLU A O 1
ATOM 1808 N N . GLY A 1 224 ? -6.332 -5.950 18.680 1.00 92.88 224 GLY A N 1
ATOM 1809 C CA . GLY A 1 224 ? -7.623 -5.265 18.605 1.00 92.88 224 GLY A CA 1
ATOM 1810 C C . GLY A 1 224 ? -8.809 -6.230 18.711 1.00 92.88 224 GLY A C 1
ATOM 1811 O O . GLY A 1 224 ? -9.712 -6.010 19.519 1.00 92.88 224 GLY A O 1
ATOM 1812 N N . GLN A 1 225 ? -8.776 -7.338 17.965 1.00 92.88 225 GLN A N 1
ATOM 1813 C CA . GLN A 1 225 ? -9.813 -8.377 18.019 1.00 92.88 225 GLN A CA 1
ATOM 1814 C C . GLN A 1 225 ? -9.894 -9.054 19.395 1.00 92.88 225 GLN A C 1
ATOM 1816 O O . GLN A 1 225 ? -10.993 -9.284 19.908 1.00 92.88 225 GLN A O 1
ATOM 1821 N N . GLU A 1 226 ? -8.754 -9.351 20.025 1.00 92.19 226 GLU A N 1
ATOM 1822 C CA . GLU A 1 226 ? -8.717 -9.922 21.378 1.00 92.19 226 GLU A CA 1
ATOM 1823 C C . GLU A 1 226 ? -9.352 -8.982 22.409 1.00 92.19 226 GLU A C 1
ATOM 1825 O O . GLU A 1 226 ? -10.136 -9.424 23.259 1.00 92.19 226 GLU A O 1
ATOM 1830 N N . LYS A 1 227 ? -9.081 -7.675 22.302 1.00 92.81 227 LYS A N 1
ATOM 1831 C CA . LYS A 1 227 ? -9.683 -6.649 23.160 1.00 92.81 227 LYS A CA 1
ATOM 1832 C C . LYS A 1 227 ? -11.201 -6.578 22.992 1.00 92.81 227 LYS A C 1
ATOM 1834 O O . LYS A 1 227 ? -11.913 -6.480 23.993 1.00 92.81 227 LYS A O 1
ATOM 1839 N N . ASP A 1 228 ? -11.708 -6.678 21.766 1.00 91.50 228 ASP A N 1
ATOM 1840 C CA . ASP A 1 228 ? -13.150 -6.683 21.494 1.00 91.50 228 ASP A CA 1
ATOM 1841 C C . ASP A 1 228 ? -13.842 -7.921 22.085 1.00 91.50 228 ASP A C 1
ATOM 1843 O O . ASP A 1 228 ? -14.907 -7.810 22.703 1.00 91.50 228 ASP A O 1
ATOM 1847 N N . ILE A 1 229 ? -13.208 -9.096 21.990 1.00 93.81 229 ILE A N 1
ATOM 1848 C CA . ILE A 1 229 ? -13.692 -10.326 22.636 1.00 93.81 229 ILE A CA 1
ATOM 1849 C C . ILE A 1 229 ? -13.724 -10.160 24.163 1.00 93.81 229 ILE A C 1
ATOM 1851 O O . ILE A 1 229 ? -14.709 -10.545 24.803 1.00 93.81 229 ILE A O 1
ATOM 1855 N N . LEU A 1 230 ? -12.673 -9.586 24.760 1.00 91.25 230 LEU A N 1
ATOM 1856 C CA . LEU A 1 230 ? -12.615 -9.331 26.202 1.00 91.25 230 LEU A CA 1
ATOM 1857 C C . LEU A 1 230 ? -13.705 -8.350 26.653 1.00 91.25 230 LEU A C 1
ATOM 1859 O O . LEU A 1 230 ? -14.378 -8.607 27.651 1.00 91.25 230 LEU A O 1
ATOM 1863 N N . ASN A 1 231 ? -13.920 -7.267 25.903 1.00 92.75 231 ASN A N 1
ATOM 1864 C CA . ASN A 1 231 ? -14.963 -6.281 26.185 1.00 92.75 231 ASN A CA 1
ATOM 1865 C C . ASN A 1 231 ? -16.359 -6.906 26.137 1.00 92.75 231 ASN A C 1
ATOM 1867 O O . ASN A 1 231 ? -17.169 -6.660 27.030 1.00 92.75 231 ASN A O 1
ATOM 1871 N N . LYS A 1 232 ? -16.627 -7.773 25.152 1.00 96.75 232 LYS A N 1
ATOM 1872 C CA . LYS A 1 232 ? -17.900 -8.497 25.064 1.00 96.75 232 LYS A CA 1
ATOM 1873 C C . LYS A 1 232 ? -18.123 -9.410 26.275 1.00 96.75 232 LYS A C 1
ATOM 1875 O O . LYS A 1 232 ? -19.194 -9.367 26.880 1.00 96.75 232 LYS A O 1
ATOM 1880 N N . LYS A 1 233 ? -17.101 -10.171 26.688 1.00 95.00 233 LYS A N 1
ATOM 1881 C CA . LYS A 1 233 ? -17.154 -11.005 27.907 1.00 95.00 233 LYS A CA 1
ATOM 1882 C C . LYS A 1 233 ? -17.382 -10.168 29.168 1.00 95.00 233 LYS A C 1
ATOM 1884 O O . LYS A 1 233 ? -18.147 -10.567 30.045 1.00 95.00 233 LYS A O 1
ATOM 1889 N N . LEU A 1 234 ? -16.735 -9.007 29.265 1.00 96.75 234 LEU A N 1
ATOM 1890 C CA . LEU A 1 234 ? -16.915 -8.078 30.379 1.00 96.75 234 LEU A CA 1
ATOM 1891 C C . LEU A 1 234 ? -18.345 -7.523 30.418 1.00 96.75 234 LEU A C 1
ATOM 1893 O O . LEU A 1 234 ? -18.942 -7.431 31.489 1.00 96.75 234 LEU A O 1
ATOM 1897 N N . GLU A 1 235 ? -18.922 -7.185 29.264 1.00 96.00 235 GLU A N 1
ATOM 1898 C CA . GLU A 1 235 ? -20.304 -6.712 29.170 1.00 96.00 235 GLU A CA 1
ATOM 1899 C C . GLU A 1 235 ? -21.312 -7.797 29.583 1.00 96.00 235 GLU A C 1
ATOM 1901 O O . GLU A 1 235 ? -22.250 -7.512 30.330 1.00 96.00 235 GLU A O 1
ATOM 1906 N N . GLU A 1 236 ? -21.100 -9.045 29.159 1.00 97.19 236 GLU A N 1
ATOM 1907 C CA . GLU A 1 236 ? -21.902 -10.202 29.580 1.00 97.19 236 GLU A CA 1
ATOM 1908 C C . GLU A 1 236 ? -21.827 -10.412 31.100 1.00 97.19 236 GLU A C 1
ATOM 1910 O O . GLU A 1 236 ? -22.865 -10.479 31.762 1.00 97.19 236 GLU A O 1
ATOM 1915 N N . LYS A 1 237 ? -20.623 -10.393 31.688 1.00 95.25 237 LYS A N 1
ATOM 1916 C CA . LYS A 1 237 ? -20.444 -10.502 33.147 1.00 95.25 237 LYS A CA 1
ATOM 1917 C C . LYS A 1 237 ? -21.080 -9.343 33.910 1.00 95.25 237 LYS A C 1
ATOM 1919 O O . LYS A 1 237 ? -21.689 -9.555 34.956 1.00 95.25 237 LYS A O 1
ATOM 1924 N N . ASN A 1 238 ? -21.014 -8.127 33.374 1.00 92.94 238 ASN A N 1
ATOM 1925 C CA . ASN A 1 238 ? -21.698 -6.974 33.955 1.00 92.94 238 ASN A CA 1
ATOM 1926 C C . ASN A 1 238 ? -23.227 -7.114 33.891 1.00 92.94 238 ASN A C 1
ATOM 1928 O O . ASN A 1 238 ? -23.916 -6.687 34.819 1.00 92.94 238 ASN A O 1
ATOM 1932 N N . LYS A 1 239 ? -23.777 -7.712 32.825 1.00 97.44 239 LYS A N 1
ATOM 1933 C CA . LYS A 1 239 ? -25.213 -8.029 32.732 1.00 97.44 239 LYS A CA 1
ATOM 1934 C C . LYS A 1 239 ? -25.616 -9.074 33.773 1.00 97.44 239 LYS A C 1
ATOM 1936 O O . LYS A 1 239 ? -26.596 -8.845 34.480 1.00 97.44 239 LYS A O 1
ATOM 1941 N N . GLU A 1 240 ? -24.845 -10.152 33.919 1.00 96.31 240 GLU A N 1
ATOM 1942 C CA . GLU A 1 240 ? -25.058 -11.175 34.956 1.00 96.31 240 GLU A CA 1
ATOM 1943 C C . GLU A 1 240 ? -25.029 -10.562 36.364 1.00 96.31 240 GLU A C 1
ATOM 1945 O O . GLU A 1 240 ? -25.951 -10.766 37.153 1.00 96.31 240 GLU A O 1
ATOM 1950 N N . LEU A 1 241 ? -24.019 -9.737 36.662 1.00 96.69 241 LEU A N 1
ATOM 1951 C CA . LEU A 1 241 ? -23.881 -9.084 37.963 1.00 96.69 241 LEU A CA 1
ATOM 1952 C C . LEU A 1 241 ? -25.059 -8.146 38.259 1.00 96.69 241 LEU A C 1
ATOM 1954 O O . LEU A 1 241 ? -25.592 -8.155 39.366 1.00 96.69 241 LEU A O 1
ATOM 1958 N N . LYS A 1 242 ? -25.515 -7.368 37.268 1.00 97.19 242 LYS A N 1
ATOM 1959 C CA . LYS A 1 242 ? -26.701 -6.505 37.410 1.00 97.19 242 LYS A CA 1
ATOM 1960 C C . LYS A 1 242 ? -27.971 -7.310 37.686 1.00 97.19 242 LYS A C 1
ATOM 1962 O O . LYS A 1 242 ? -28.777 -6.899 38.519 1.00 97.19 242 LYS A O 1
ATOM 1967 N N . GLN A 1 243 ? -28.162 -8.439 37.003 1.00 97.50 243 GLN A N 1
ATOM 1968 C CA . GLN A 1 243 ? -29.299 -9.330 37.250 1.00 97.50 243 GLN A CA 1
ATOM 1969 C C . GLN A 1 243 ? -29.245 -9.924 38.659 1.00 97.50 243 GLN A C 1
ATOM 1971 O O . GLN A 1 243 ? -30.262 -9.950 39.351 1.00 97.50 243 GLN A O 1
ATOM 1976 N N . TRP A 1 244 ? -28.060 -10.342 39.102 1.00 97.00 244 TRP A N 1
ATOM 1977 C CA . TRP A 1 244 ? -27.850 -10.880 40.441 1.00 97.00 244 TRP A CA 1
ATOM 1978 C C . TRP A 1 244 ? -28.101 -9.836 41.537 1.00 97.00 244 TRP A C 1
ATOM 1980 O O . TRP A 1 244 ? -28.850 -10.109 42.472 1.00 97.00 244 TRP A O 1
ATOM 1990 N N . LEU A 1 245 ? -27.582 -8.613 41.385 1.00 96.19 245 LEU A N 1
ATOM 1991 C CA . LEU A 1 245 ? -27.858 -7.505 42.308 1.00 96.19 245 LEU A CA 1
ATOM 1992 C C . LEU A 1 245 ? -29.352 -7.182 42.381 1.00 96.19 245 LEU A C 1
ATOM 1994 O O . LEU A 1 245 ? -29.886 -6.992 43.468 1.00 96.19 245 LEU A O 1
ATOM 1998 N N . LYS A 1 246 ? -30.048 -7.172 41.237 1.00 98.00 246 LYS A N 1
ATOM 1999 C CA . LYS A 1 246 ? -31.503 -6.980 41.204 1.00 98.00 246 LYS A CA 1
ATOM 2000 C C . LYS A 1 246 ? -32.241 -8.093 41.954 1.00 98.00 246 LYS A C 1
ATOM 2002 O O . LYS A 1 246 ? -33.232 -7.817 42.621 1.00 98.00 246 LYS A O 1
ATOM 2007 N N . LYS A 1 247 ? -31.770 -9.339 41.851 1.00 97.69 247 LYS A N 1
ATOM 2008 C CA . LYS A 1 247 ? -32.341 -10.473 42.585 1.00 97.69 247 LYS A CA 1
ATOM 2009 C C . LYS A 1 247 ? -32.170 -10.299 44.096 1.00 97.69 247 LYS A C 1
ATOM 2011 O O . LYS A 1 247 ? -33.162 -10.398 44.807 1.00 97.69 247 LYS A O 1
ATOM 2016 N N . LEU A 1 248 ? -30.961 -9.974 44.556 1.00 96.50 248 LEU A N 1
ATOM 2017 C CA . LEU A 1 248 ? -30.693 -9.711 45.974 1.00 96.50 248 LEU A CA 1
ATOM 2018 C C . LEU A 1 248 ? -31.507 -8.537 46.519 1.00 96.50 248 LEU A C 1
ATOM 2020 O O . LEU A 1 248 ? -32.004 -8.599 47.635 1.00 96.50 248 LEU A O 1
ATOM 2024 N N . GLU A 1 249 ? -31.653 -7.469 45.737 1.00 98.06 249 GLU A N 1
ATOM 2025 C CA . GLU A 1 249 ? -32.465 -6.320 46.132 1.00 98.06 249 GLU A CA 1
ATOM 2026 C C . GLU A 1 249 ? -33.934 -6.720 46.314 1.00 98.06 249 GLU A C 1
ATOM 2028 O O . GLU A 1 249 ? -34.552 -6.359 47.311 1.00 98.06 249 GLU A O 1
ATOM 2033 N N . ASN A 1 250 ? -34.478 -7.524 45.396 1.00 97.31 250 ASN A N 1
ATOM 2034 C CA . ASN A 1 250 ? -35.838 -8.046 45.516 1.00 97.31 250 ASN A CA 1
ATOM 2035 C C . ASN A 1 250 ? -36.002 -8.973 46.733 1.00 97.31 250 ASN A C 1
ATOM 2037 O O . ASN A 1 250 ? -37.017 -8.883 47.416 1.00 97.31 250 ASN A O 1
ATOM 2041 N N . GLU A 1 251 ? -35.021 -9.840 47.008 1.00 97.50 251 GLU A N 1
ATOM 2042 C CA . GLU A 1 251 ? -35.001 -10.701 48.203 1.00 97.50 251 GLU A CA 1
ATOM 2043 C C . GLU A 1 251 ? -34.985 -9.847 49.481 1.00 97.50 251 GLU A C 1
ATOM 2045 O O . GLU A 1 251 ? -35.839 -10.012 50.346 1.00 97.50 251 GLU A O 1
ATOM 2050 N N . ARG A 1 252 ? -34.115 -8.832 49.548 1.00 97.88 252 ARG A N 1
ATOM 2051 C CA . ARG A 1 252 ? -34.053 -7.889 50.675 1.00 97.88 252 ARG A CA 1
ATOM 2052 C C . ARG A 1 252 ? -35.368 -7.135 50.886 1.00 97.88 252 ARG A C 1
ATOM 2054 O O . ARG A 1 252 ? -35.787 -6.937 52.027 1.00 97.88 252 ARG A O 1
ATOM 2061 N N . ILE A 1 253 ? -36.004 -6.676 49.805 1.00 97.56 253 ILE A N 1
ATOM 2062 C CA . ILE A 1 253 ? -37.310 -6.003 49.863 1.00 97.56 253 ILE A CA 1
ATOM 2063 C C . ILE A 1 253 ? -38.374 -6.961 50.412 1.00 97.56 253 ILE A C 1
ATOM 2065 O O . ILE A 1 253 ? -39.156 -6.555 51.271 1.00 97.56 253 ILE A O 1
ATOM 2069 N N . ALA A 1 254 ? -38.385 -8.219 49.963 1.00 97.44 254 ALA A N 1
ATOM 2070 C CA . ALA A 1 254 ? -39.320 -9.233 50.446 1.00 97.44 254 ALA A CA 1
ATOM 2071 C C . ALA A 1 254 ? -39.135 -9.516 51.946 1.00 97.44 254 ALA A C 1
ATOM 2073 O O . ALA A 1 254 ? -40.113 -9.480 52.693 1.00 97.44 254 ALA A O 1
ATOM 2074 N N . ASP A 1 255 ? -37.893 -9.694 52.401 1.00 97.44 255 ASP A N 1
ATOM 2075 C CA . ASP A 1 255 ? -37.578 -9.903 53.820 1.00 97.44 255 ASP A CA 1
ATOM 2076 C C . ASP A 1 255 ? -37.999 -8.696 54.673 1.00 97.44 255 ASP A C 1
ATOM 2078 O O . ASP A 1 255 ? -38.595 -8.841 55.741 1.00 97.44 255 ASP A O 1
ATOM 2082 N N . THR A 1 256 ? -37.742 -7.480 54.179 1.00 97.31 256 THR A N 1
ATOM 2083 C CA . THR A 1 256 ? -38.145 -6.238 54.857 1.00 97.31 256 THR A CA 1
ATOM 2084 C C . THR A 1 256 ? -39.663 -6.150 54.984 1.00 97.31 256 THR A C 1
ATOM 2086 O O . THR A 1 256 ? -40.167 -5.802 56.051 1.00 97.31 256 THR A O 1
ATOM 2089 N N . GLN A 1 257 ? -40.401 -6.502 53.927 1.00 98.12 257 GLN A N 1
ATOM 2090 C CA . GLN A 1 257 ? -41.861 -6.536 53.963 1.00 98.12 257 GLN A CA 1
ATOM 2091 C C . GLN A 1 257 ? -42.369 -7.568 54.975 1.00 98.12 257 GLN A C 1
ATOM 2093 O O . GLN A 1 257 ? -43.246 -7.253 55.772 1.00 98.12 257 GLN A O 1
ATOM 2098 N N . GLN A 1 258 ? -41.770 -8.761 55.012 1.00 98.00 258 GLN A N 1
ATOM 2099 C CA . GLN A 1 258 ? -42.132 -9.800 55.974 1.00 98.00 258 GLN A CA 1
ATOM 2100 C C . GLN A 1 258 ? -41.912 -9.343 57.428 1.00 98.00 258 GLN A C 1
ATOM 2102 O O . GLN A 1 258 ? -42.745 -9.610 58.296 1.00 98.00 258 GLN A O 1
ATOM 2107 N N . ILE A 1 259 ? -40.820 -8.619 57.700 1.00 97.69 259 ILE A N 1
ATOM 2108 C CA . ILE A 1 259 ? -40.561 -8.017 59.018 1.00 97.69 259 ILE A CA 1
ATOM 2109 C C . ILE A 1 259 ? -41.615 -6.953 59.346 1.00 97.69 259 ILE A C 1
ATOM 2111 O O . ILE A 1 259 ? -42.137 -6.939 60.461 1.00 97.69 259 ILE A O 1
ATOM 2115 N N . MET A 1 260 ? -41.948 -6.079 58.392 1.00 97.31 260 MET A N 1
ATOM 2116 C CA . MET A 1 260 ? -42.970 -5.040 58.568 1.00 97.31 260 MET A CA 1
ATOM 2117 C C . MET A 1 260 ? -44.346 -5.640 58.876 1.00 97.31 260 MET A C 1
ATOM 2119 O O . MET A 1 260 ? -45.009 -5.195 59.815 1.00 97.31 260 MET A O 1
ATOM 2123 N N . ASP A 1 261 ? -44.738 -6.688 58.153 1.00 97.75 261 ASP A N 1
ATOM 2124 C CA . ASP A 1 261 ? -45.983 -7.421 58.391 1.00 97.75 261 ASP A CA 1
ATOM 2125 C C . ASP A 1 261 ? -45.979 -8.059 59.792 1.00 97.75 261 ASP A C 1
ATOM 2127 O O . ASP A 1 261 ? -46.952 -7.942 60.542 1.00 97.75 261 ASP A O 1
ATOM 2131 N N . GLY A 1 262 ? -44.854 -8.663 60.196 1.00 97.19 262 GLY A N 1
ATOM 2132 C CA . GLY A 1 262 ? -44.663 -9.212 61.541 1.00 97.19 262 GLY A CA 1
ATOM 2133 C C . GLY A 1 262 ? -44.797 -8.160 62.649 1.00 97.19 262 GLY A C 1
ATOM 2134 O O . GLY A 1 262 ? -45.489 -8.388 63.643 1.00 97.19 262 GLY A O 1
ATOM 2135 N N . LEU A 1 263 ? -44.202 -6.977 62.468 1.00 97.81 263 LEU A N 1
ATOM 2136 C CA . LEU A 1 263 ? -44.335 -5.854 63.404 1.00 97.81 263 LEU A CA 1
ATOM 2137 C C . LEU A 1 263 ? -45.777 -5.346 63.494 1.00 97.81 263 LEU A C 1
ATOM 2139 O O . LEU A 1 263 ? -46.242 -4.995 64.580 1.00 97.81 263 LEU A O 1
ATOM 2143 N N . GLN A 1 264 ? -46.503 -5.323 62.376 1.00 98.44 264 GLN A N 1
ATOM 2144 C CA . GLN A 1 264 ? -47.904 -4.917 62.354 1.00 98.44 264 GLN A CA 1
ATOM 2145 C C . GLN A 1 264 ? -48.797 -5.906 63.115 1.00 98.44 264 GLN A C 1
ATOM 2147 O O . GLN A 1 264 ? -49.675 -5.477 63.866 1.00 98.44 264 GLN A O 1
ATOM 2152 N N . ILE A 1 265 ? -48.535 -7.212 62.995 1.00 98.25 265 ILE A N 1
ATOM 2153 C CA . ILE A 1 265 ? -49.217 -8.249 63.784 1.00 98.25 265 ILE A CA 1
ATOM 2154 C C . ILE A 1 265 ? -48.944 -8.056 65.281 1.00 98.25 265 ILE A C 1
ATOM 2156 O O . ILE A 1 265 ? -49.889 -8.013 66.069 1.00 98.25 265 ILE A O 1
ATOM 2160 N N . LEU A 1 266 ? -47.677 -7.886 65.677 1.00 97.88 266 LEU A N 1
ATOM 2161 C CA . LEU A 1 266 ? -47.302 -7.665 67.080 1.00 97.88 266 LEU A CA 1
ATOM 2162 C C . LEU A 1 266 ? -47.952 -6.401 67.657 1.00 97.88 266 LEU A C 1
ATOM 2164 O O . LEU A 1 266 ? -48.405 -6.399 68.800 1.00 97.88 266 LEU A O 1
ATOM 2168 N N . LYS A 1 267 ? -48.053 -5.332 66.860 1.00 98.44 267 LYS A N 1
ATOM 2169 C CA . LYS A 1 267 ? -48.749 -4.104 67.259 1.00 98.44 267 LYS A CA 1
ATOM 2170 C C . LYS A 1 267 ? -50.232 -4.358 67.545 1.00 98.44 267 LYS A C 1
ATOM 2172 O O . LYS A 1 267 ? -50.731 -3.904 68.570 1.00 98.44 267 LYS A O 1
ATOM 2177 N N . LEU A 1 268 ? -50.924 -5.095 66.673 1.00 98.00 268 LEU A N 1
ATOM 2178 C CA . LEU A 1 268 ? -52.333 -5.452 66.878 1.00 98.00 268 LEU A CA 1
ATOM 2179 C C . LEU A 1 268 ? -52.527 -6.322 68.129 1.00 98.00 268 LEU A C 1
ATOM 2181 O O . LEU A 1 268 ? -53.484 -6.115 68.872 1.00 98.00 268 LEU A O 1
ATOM 2185 N N . GLN A 1 269 ? -51.613 -7.262 68.387 1.00 97.88 269 GLN A N 1
ATOM 2186 C CA . GLN A 1 269 ? -51.628 -8.074 69.609 1.00 97.88 269 GLN A CA 1
ATOM 2187 C C . GLN A 1 269 ? -51.458 -7.209 70.862 1.00 97.88 269 GLN A C 1
ATOM 2189 O O . GLN A 1 269 ? -52.238 -7.343 71.802 1.00 97.88 269 GLN A O 1
ATOM 2194 N N . LEU A 1 270 ? -50.505 -6.273 70.847 1.00 98.06 270 LEU A N 1
ATOM 2195 C CA . LEU A 1 270 ? -50.282 -5.344 71.954 1.00 98.06 270 LEU A CA 1
ATOM 2196 C C . LEU A 1 270 ? -51.515 -4.468 72.227 1.00 98.06 270 LEU A C 1
ATOM 2198 O O . LEU A 1 270 ? -51.890 -4.275 73.381 1.00 98.06 270 LEU A O 1
ATOM 2202 N N . GLU A 1 271 ? -52.168 -3.949 71.183 1.00 98.00 271 GLU A N 1
ATOM 2203 C CA . GLU A 1 271 ? -53.407 -3.170 71.320 1.00 98.00 271 GLU A CA 1
ATOM 2204 C C . GLU A 1 271 ? -54.547 -4.002 71.934 1.00 98.00 271 GLU A C 1
ATOM 2206 O O . GLU A 1 271 ? -55.333 -3.488 72.735 1.00 98.00 271 GLU A O 1
ATOM 2211 N N . GLU A 1 272 ? -54.645 -5.289 71.593 1.00 98.38 272 GLU A N 1
ATOM 2212 C CA . GLU A 1 272 ? -55.640 -6.196 72.170 1.00 98.38 272 GLU A CA 1
ATOM 2213 C C . GLU A 1 272 ? -55.339 -6.518 73.641 1.00 98.38 272 GLU A C 1
ATOM 2215 O O . GLU A 1 272 ? -56.234 -6.421 74.484 1.00 98.38 272 GLU A O 1
ATOM 2220 N N . GLU A 1 273 ? -54.082 -6.802 73.988 1.00 97.81 273 GLU A N 1
ATOM 2221 C CA . GLU A 1 273 ? -53.659 -6.988 75.381 1.00 97.81 273 GLU A CA 1
ATOM 2222 C C . GLU A 1 273 ? -53.915 -5.733 76.222 1.00 97.81 273 GLU A C 1
ATOM 2224 O O . GLU A 1 273 ? -54.423 -5.818 77.340 1.00 97.81 273 GLU A O 1
ATOM 2229 N N . GLN A 1 274 ? -53.642 -4.544 75.680 1.00 97.56 274 GLN A N 1
ATOM 2230 C CA . GLN A 1 274 ? -53.954 -3.279 76.345 1.00 97.56 274 GLN A CA 1
ATOM 2231 C C . GLN A 1 274 ? -55.458 -3.122 76.605 1.00 97.56 274 GLN A C 1
ATOM 2233 O O . GLN A 1 274 ? -55.849 -2.693 77.694 1.00 97.56 274 GLN A O 1
ATOM 2238 N N . LYS A 1 275 ? -56.324 -3.504 75.653 1.00 97.94 275 LYS A N 1
ATOM 2239 C CA . LYS A 1 275 ? -57.784 -3.511 75.859 1.00 97.94 275 LYS A CA 1
ATOM 2240 C C . LYS A 1 275 ? -58.203 -4.506 76.938 1.00 97.94 275 LYS A C 1
ATOM 2242 O O . LYS A 1 275 ? -59.072 -4.181 77.748 1.00 97.94 275 LYS A O 1
ATOM 2247 N N . GLN A 1 276 ? -57.618 -5.703 76.955 1.00 97.50 276 GLN A N 1
ATOM 2248 C CA . GLN A 1 276 ? -57.899 -6.717 77.975 1.00 97.50 276 GLN A CA 1
ATOM 2249 C C . GLN A 1 276 ? -57.462 -6.249 79.367 1.00 97.50 276 GLN A C 1
ATOM 2251 O O . GLN A 1 276 ? -58.258 -6.303 80.304 1.00 97.50 276 GLN A O 1
ATOM 2256 N N . ASN A 1 277 ? -56.254 -5.697 79.484 1.00 97.44 277 ASN A N 1
ATOM 2257 C CA . ASN A 1 277 ? -55.742 -5.118 80.724 1.00 97.44 277 ASN A CA 1
ATOM 2258 C C . ASN A 1 277 ? -56.629 -3.976 81.221 1.00 97.44 277 ASN A C 1
ATOM 2260 O O . ASN A 1 277 ? -56.954 -3.926 82.404 1.00 97.44 277 ASN A O 1
ATOM 2264 N N . LYS A 1 278 ? -57.094 -3.099 80.323 1.00 98.00 278 LYS A N 1
ATOM 2265 C CA . LYS A 1 278 ? -58.040 -2.036 80.678 1.00 98.00 278 LYS A CA 1
ATOM 2266 C C . LYS A 1 278 ? -59.344 -2.597 81.252 1.00 98.00 278 LYS A C 1
ATOM 2268 O O . LYS A 1 278 ? -59.756 -2.169 82.322 1.00 98.00 278 LYS A O 1
ATOM 2273 N N . LYS A 1 279 ? -59.951 -3.597 80.600 1.00 97.50 279 LYS A N 1
ATOM 2274 C CA . LYS A 1 279 ? -61.159 -4.273 81.117 1.00 97.50 279 LYS A CA 1
ATOM 2275 C C . LYS A 1 279 ? -60.927 -4.883 82.500 1.00 97.50 279 LYS A C 1
ATOM 2277 O O . LYS A 1 279 ? -61.815 -4.819 83.345 1.00 97.50 279 LYS A O 1
ATOM 2282 N N . LEU A 1 280 ? -59.756 -5.480 82.729 1.00 97.50 280 LEU A N 1
ATOM 2283 C CA . LEU A 1 280 ? -59.398 -6.064 84.020 1.00 97.50 280 LEU A CA 1
ATOM 2284 C C . LEU A 1 280 ? -59.268 -4.985 85.104 1.00 97.50 280 LEU A C 1
ATOM 2286 O O . LEU A 1 280 ? -59.800 -5.163 86.195 1.00 97.50 280 LEU A O 1
ATOM 2290 N N . ILE A 1 281 ? -58.617 -3.859 84.793 1.00 97.19 281 ILE A N 1
ATOM 2291 C CA . ILE A 1 281 ? -58.511 -2.699 85.689 1.00 97.19 281 ILE A CA 1
ATOM 2292 C C . ILE A 1 281 ? -59.902 -2.156 86.027 1.00 97.19 281 ILE A C 1
ATOM 2294 O O . ILE A 1 281 ? -60.213 -1.998 87.205 1.00 97.19 281 ILE A O 1
ATOM 2298 N N . ASP A 1 282 ? -60.756 -1.934 85.025 1.00 97.00 282 ASP A N 1
ATOM 2299 C CA . ASP A 1 282 ? -62.127 -1.450 85.226 1.00 97.00 282 ASP A CA 1
ATOM 2300 C C . ASP A 1 282 ? -62.934 -2.430 86.109 1.00 97.00 282 ASP A C 1
ATOM 2302 O O . ASP A 1 282 ? -63.663 -2.022 87.015 1.00 97.00 282 ASP A O 1
ATOM 2306 N N . ALA A 1 283 ? -62.768 -3.743 85.903 1.00 96.44 283 ALA A N 1
ATOM 2307 C CA . ALA A 1 283 ? -63.400 -4.776 86.725 1.00 96.44 283 ALA A CA 1
ATOM 2308 C C . ALA A 1 283 ? -62.882 -4.786 88.175 1.00 96.44 283 ALA A C 1
ATOM 2310 O O . ALA A 1 283 ? -63.674 -4.952 89.103 1.00 96.44 283 ALA A O 1
ATOM 2311 N N . LEU A 1 284 ? -61.575 -4.594 88.386 1.00 96.62 284 LEU A N 1
ATOM 2312 C CA . LEU A 1 284 ? -60.979 -4.474 89.719 1.00 96.62 284 LEU A CA 1
ATOM 2313 C C . LEU A 1 284 ? -61.491 -3.226 90.446 1.00 96.62 284 LEU A C 1
ATOM 2315 O O . LEU A 1 284 ? -61.891 -3.325 91.602 1.00 96.62 284 LEU A O 1
ATOM 2319 N N . GLN A 1 285 ? -61.561 -2.082 89.764 1.00 96.31 285 GLN A N 1
ATOM 2320 C CA . GLN A 1 285 ? -62.106 -0.842 90.327 1.00 96.31 285 GLN A CA 1
ATOM 2321 C C . GLN A 1 285 ? -63.585 -0.984 90.713 1.00 96.31 285 GLN A C 1
ATOM 2323 O O . GLN A 1 285 ? -63.996 -0.504 91.772 1.00 96.31 285 GLN A O 1
ATOM 2328 N N . ASN A 1 286 ? -64.384 -1.672 89.891 1.00 96.31 286 ASN A N 1
ATOM 2329 C CA . ASN A 1 286 ? -65.775 -1.980 90.223 1.00 96.31 286 ASN A CA 1
ATOM 2330 C C . ASN A 1 286 ? -65.874 -2.886 91.457 1.00 96.31 286 ASN A C 1
ATOM 2332 O O . ASN A 1 286 ? -66.637 -2.569 92.365 1.00 96.31 286 ASN A O 1
ATOM 2336 N N . LYS A 1 287 ? -65.060 -3.946 91.547 1.00 96.12 287 LYS A N 1
ATOM 2337 C CA . LYS A 1 287 ? -65.003 -4.802 92.744 1.00 96.12 287 LYS A CA 1
ATOM 2338 C C . LYS A 1 287 ? -64.597 -4.035 93.999 1.00 96.12 287 LYS A C 1
ATOM 2340 O O . LYS A 1 287 ? -65.231 -4.195 95.034 1.00 96.12 287 LYS A O 1
ATOM 2345 N N . GLU A 1 288 ? -63.586 -3.171 93.921 1.00 96.06 288 GLU A N 1
ATOM 2346 C CA . GLU A 1 288 ? -63.205 -2.314 95.051 1.00 96.06 288 GLU A CA 1
ATOM 2347 C C . GLU A 1 288 ? -64.358 -1.402 95.489 1.00 96.06 288 GLU A C 1
ATOM 2349 O O . GLU A 1 288 ? -64.534 -1.132 96.680 1.00 96.06 288 GLU A O 1
ATOM 2354 N N . LYS A 1 289 ? -65.147 -0.893 94.536 1.00 95.19 289 LYS A N 1
ATOM 2355 C CA . LYS A 1 289 ? -66.329 -0.080 94.829 1.00 95.19 289 LYS A CA 1
ATOM 2356 C C . LYS A 1 289 ? -67.416 -0.910 95.516 1.00 95.19 289 LYS A C 1
ATOM 2358 O O . LYS A 1 289 ? -67.950 -0.453 96.524 1.00 95.19 289 LYS A O 1
ATOM 2363 N N . GLU A 1 290 ? -67.694 -2.113 95.020 1.00 94.56 290 GLU A N 1
ATOM 2364 C CA . GLU A 1 290 ? -68.627 -3.067 95.634 1.00 94.56 290 GLU A CA 1
ATOM 2365 C C . GLU A 1 290 ? -68.193 -3.442 97.059 1.00 94.56 290 GLU A C 1
ATOM 2367 O O . GLU A 1 290 ? -69.008 -3.403 97.978 1.00 94.56 290 GLU A O 1
ATOM 2372 N N . GLU A 1 291 ? -66.906 -3.721 97.289 1.00 94.62 291 GLU A N 1
ATOM 2373 C CA . GLU A 1 291 ? -66.362 -3.996 98.626 1.00 94.62 291 GLU A CA 1
ATOM 2374 C C . GLU A 1 291 ? -66.504 -2.794 99.568 1.00 94.62 291 GLU A C 1
ATOM 2376 O O . GLU A 1 291 ? -66.891 -2.956 100.729 1.00 94.62 291 GLU A O 1
ATOM 2381 N N . LYS A 1 292 ? -66.238 -1.574 99.081 1.00 94.00 292 LYS A N 1
ATOM 2382 C CA . LYS A 1 292 ? -66.447 -0.335 99.850 1.00 94.00 292 LYS A CA 1
ATOM 2383 C C . LYS A 1 292 ? -67.920 -0.122 100.192 1.00 94.00 292 LYS A C 1
ATOM 2385 O O . LYS A 1 292 ? -68.226 0.286 101.311 1.00 94.00 292 LYS A O 1
ATOM 2390 N N . GLU A 1 293 ? -68.835 -0.374 99.260 1.00 93.88 293 GLU A N 1
ATOM 2391 C CA . GLU A 1 293 ? -70.280 -0.303 99.507 1.00 93.88 293 GLU A CA 1
ATOM 2392 C C . GLU A 1 293 ? -70.725 -1.367 100.516 1.00 93.88 293 GLU A C 1
ATOM 2394 O O . GLU A 1 293 ? -71.431 -1.047 101.470 1.00 93.88 293 GLU A O 1
ATOM 2399 N N . PHE A 1 294 ? -70.231 -2.598 100.391 1.00 93.88 294 PHE A N 1
ATOM 2400 C CA . PHE A 1 294 ? -70.482 -3.676 101.344 1.00 93.88 294 PHE A CA 1
ATOM 2401 C C . PHE A 1 294 ? -69.972 -3.348 102.757 1.00 93.88 294 PHE A C 1
ATOM 2403 O O . PHE A 1 294 ? -70.670 -3.582 103.745 1.00 93.88 294 PHE A O 1
ATOM 2410 N N . LEU A 1 295 ? -68.778 -2.757 102.874 1.00 92.56 295 LEU A N 1
ATOM 2411 C CA . LEU A 1 295 ? -68.234 -2.268 104.145 1.00 92.56 295 LEU A CA 1
ATOM 2412 C C . LEU A 1 295 ? -69.114 -1.173 104.758 1.00 92.56 295 LEU A C 1
ATOM 2414 O O . LEU A 1 295 ? -69.410 -1.248 105.951 1.00 92.56 295 LEU A O 1
ATOM 2418 N N . LYS A 1 296 ? -69.584 -0.209 103.954 1.00 92.94 296 LYS A N 1
ATOM 2419 C CA . LYS A 1 296 ? -70.536 0.822 104.405 1.00 92.94 296 LYS A CA 1
ATOM 2420 C C . LYS A 1 296 ? -71.838 0.204 104.909 1.00 92.94 296 LYS A C 1
ATOM 2422 O O . LYS A 1 296 ? -72.329 0.617 105.954 1.00 92.94 296 LYS A O 1
ATOM 2427 N N . VAL A 1 297 ? -72.381 -0.795 104.208 1.00 90.06 297 VAL A N 1
ATOM 2428 C CA . VAL A 1 297 ? -73.581 -1.525 104.652 1.00 90.06 297 VAL A CA 1
ATOM 2429 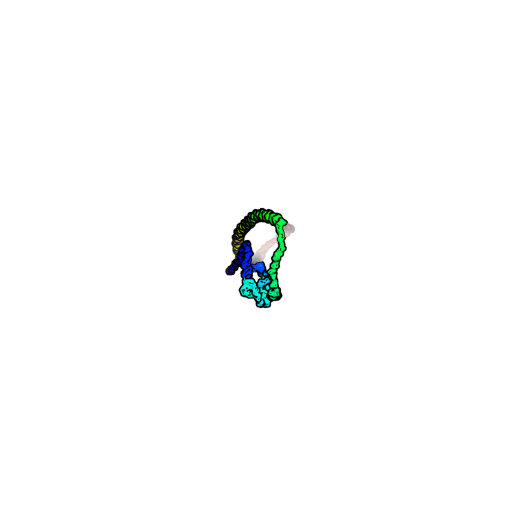C C . VAL A 1 297 ? -73.332 -2.194 106.005 1.00 90.06 297 VAL A C 1
ATOM 2431 O O . VAL A 1 297 ? -74.099 -1.964 106.937 1.00 90.06 297 VAL A O 1
ATOM 2434 N N . LYS A 1 298 ? -72.220 -2.923 106.170 1.00 91.50 298 LYS A N 1
ATOM 2435 C CA . LYS A 1 298 ? -71.837 -3.524 107.463 1.00 91.50 298 LYS A CA 1
ATOM 2436 C C . LYS A 1 298 ? -71.666 -2.498 108.584 1.00 91.50 298 LYS A C 1
ATOM 2438 O O . LYS A 1 298 ? -71.959 -2.784 109.745 1.00 91.50 298 LYS A O 1
ATOM 2443 N N . GLU A 1 299 ? -71.136 -1.321 108.276 1.00 92.06 299 GLU A N 1
ATOM 2444 C CA . GLU A 1 299 ? -70.972 -0.240 109.247 1.00 92.06 299 GLU A CA 1
ATOM 2445 C C . GLU A 1 299 ? -72.324 0.358 109.657 1.00 92.06 299 GLU A C 1
ATOM 2447 O O . GLU A 1 299 ? -72.581 0.520 110.849 1.00 92.06 299 GLU A O 1
ATOM 2452 N N . ILE A 1 300 ? -73.231 0.574 108.698 1.00 87.25 300 ILE A N 1
ATOM 2453 C CA . ILE A 1 300 ? -74.623 0.966 108.958 1.00 87.25 300 ILE A CA 1
ATOM 2454 C C . ILE A 1 300 ? -75.330 -0.087 109.822 1.00 87.25 300 ILE A C 1
ATOM 2456 O O . ILE A 1 300 ? -75.993 0.275 110.790 1.00 87.25 300 ILE A O 1
ATOM 2460 N N . GLU A 1 301 ? -75.160 -1.380 109.539 1.00 89.12 301 GLU A N 1
ATOM 2461 C CA . GLU A 1 301 ? -75.701 -2.470 110.363 1.00 89.12 301 GLU A CA 1
ATOM 2462 C C . GLU A 1 301 ? -75.167 -2.423 111.801 1.00 89.12 301 GLU A C 1
ATOM 2464 O O . GLU A 1 301 ? -75.944 -2.544 112.749 1.00 89.12 301 GLU A O 1
ATOM 2469 N N . LYS A 1 302 ? -73.860 -2.184 111.994 1.00 88.94 302 LYS A N 1
ATOM 2470 C CA . LYS A 1 302 ? -73.269 -1.995 113.332 1.00 88.94 302 LYS A CA 1
ATOM 2471 C C . LYS A 1 302 ? -73.854 -0.782 114.052 1.00 88.94 302 LYS A C 1
ATOM 2473 O O . LYS A 1 302 ? -74.184 -0.895 115.232 1.00 88.94 302 LYS A O 1
ATOM 2478 N N . ILE A 1 303 ? -73.979 0.355 113.365 1.00 86.00 303 ILE A N 1
ATOM 2479 C CA . ILE A 1 303 ? -74.573 1.580 113.917 1.00 86.00 303 ILE A CA 1
ATOM 2480 C C . ILE A 1 303 ? -76.033 1.330 114.295 1.00 86.00 303 ILE A C 1
ATOM 2482 O O . ILE A 1 303 ? -76.454 1.724 115.379 1.00 86.00 303 ILE A O 1
ATOM 2486 N N . ASN A 1 304 ? -76.802 0.644 113.451 1.00 84.25 304 ASN A N 1
ATOM 2487 C CA . ASN A 1 304 ? -78.192 0.294 113.733 1.00 84.25 304 ASN A CA 1
ATOM 2488 C C . ASN A 1 304 ? -78.296 -0.658 114.927 1.00 84.25 304 ASN A C 1
ATOM 2490 O O . ASN A 1 304 ? -79.076 -0.397 115.836 1.00 84.25 304 ASN A O 1
ATOM 2494 N N . ALA A 1 305 ? -77.445 -1.681 115.013 1.00 80.50 305 ALA A N 1
ATOM 2495 C CA . ALA A 1 305 ? -77.383 -2.567 116.174 1.00 80.50 305 ALA A CA 1
ATOM 2496 C C . ALA A 1 305 ? -76.981 -1.821 117.464 1.00 80.50 305 ALA A C 1
ATOM 2498 O O . ALA A 1 305 ? -77.499 -2.106 118.545 1.00 80.50 305 ALA A O 1
ATOM 2499 N N . GLN A 1 306 ? -76.067 -0.847 117.380 1.00 81.19 306 GLN A N 1
ATOM 2500 C CA . GLN A 1 306 ? -75.727 0.037 118.499 1.00 81.19 306 GLN A CA 1
ATOM 2501 C C . GLN A 1 306 ? -76.885 0.965 118.870 1.00 81.19 306 GLN A C 1
ATOM 2503 O O . GLN A 1 306 ? -77.152 1.130 120.056 1.00 81.19 306 GLN A O 1
ATOM 2508 N N . ARG A 1 307 ? -77.598 1.536 117.893 1.00 80.50 307 ARG A N 1
ATOM 2509 C CA . ARG A 1 307 ? -78.817 2.324 118.121 1.00 80.50 307 ARG A CA 1
ATOM 2510 C C . ARG A 1 307 ? -79.896 1.485 118.781 1.00 80.50 307 ARG A C 1
ATOM 2512 O O . ARG A 1 307 ? -80.501 1.964 119.721 1.00 80.50 307 ARG A O 1
ATOM 2519 N N . GLU A 1 308 ? -80.100 0.239 118.375 1.00 77.75 308 GLU A N 1
ATOM 2520 C CA . GLU A 1 308 ? -81.036 -0.674 119.038 1.00 77.75 308 GLU A CA 1
ATOM 2521 C C . GLU A 1 308 ? -80.620 -0.985 120.481 1.00 77.75 308 GLU A C 1
ATOM 2523 O O . GLU A 1 308 ? -81.470 -1.038 121.370 1.00 77.75 308 GLU A O 1
ATOM 2528 N N . LYS A 1 309 ? -79.315 -1.147 120.747 1.00 76.06 309 LYS A N 1
ATOM 2529 C CA . LYS A 1 309 ? -78.786 -1.262 122.116 1.00 76.06 309 LYS A CA 1
ATOM 2530 C C . LYS A 1 309 ? -78.993 0.021 122.919 1.00 76.06 309 LYS A C 1
ATOM 2532 O O . LYS A 1 309 ? -79.392 -0.070 124.075 1.00 76.06 309 LYS A O 1
ATOM 2537 N N . MET A 1 310 ? -78.770 1.188 122.312 1.00 68.12 310 MET A N 1
ATOM 2538 C CA . MET A 1 310 ? -78.997 2.479 122.956 1.00 68.12 310 MET A CA 1
ATOM 2539 C C . MET A 1 310 ? -80.479 2.728 123.209 1.00 68.12 310 MET A C 1
ATOM 2541 O O . MET A 1 310 ? -80.833 3.056 124.322 1.00 68.12 310 MET A O 1
ATOM 2545 N N . ILE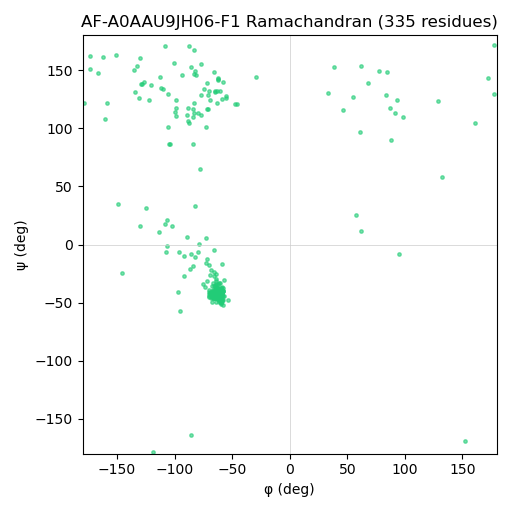 A 1 311 ? -81.373 2.448 122.265 1.00 63.47 311 ILE A N 1
ATOM 2546 C CA . ILE A 1 311 ? -82.826 2.508 122.469 1.00 63.47 311 ILE A CA 1
ATOM 2547 C C . ILE A 1 311 ? -83.244 1.569 123.613 1.00 63.47 311 ILE A C 1
ATOM 2549 O O . ILE A 1 311 ? -84.062 1.949 124.444 1.00 63.47 311 ILE A O 1
ATOM 2553 N N . LYS A 1 312 ? -82.623 0.390 123.744 1.00 57.28 312 LYS A N 1
ATOM 2554 C CA . LYS A 1 312 ? -82.832 -0.500 124.900 1.00 57.28 312 LYS A CA 1
ATOM 2555 C C . LYS A 1 312 ? -82.252 0.037 126.220 1.00 57.28 312 LYS A C 1
ATOM 2557 O O . LYS A 1 312 ? -82.777 -0.319 127.269 1.00 57.28 312 LYS A O 1
ATOM 2562 N N . SER A 1 313 ? -81.221 0.889 126.202 1.00 50.09 313 SER A N 1
ATOM 2563 C CA . SER A 1 313 ? -80.657 1.526 127.408 1.00 50.09 313 SER A CA 1
ATOM 2564 C C . SER A 1 313 ? -81.266 2.895 127.753 1.00 50.09 313 SER A C 1
ATOM 2566 O O . SER A 1 313 ? -81.301 3.268 128.920 1.00 50.09 313 SER A O 1
ATOM 2568 N N . THR A 1 314 ? -81.777 3.641 126.772 1.00 42.72 314 THR A N 1
ATOM 2569 C CA . THR A 1 314 ? -82.347 4.995 126.915 1.00 42.72 314 THR A CA 1
ATOM 2570 C C . THR A 1 314 ? -83.825 4.958 127.319 1.00 42.72 314 THR A C 1
ATOM 2572 O O . THR A 1 314 ? -84.379 5.966 127.734 1.00 42.72 314 THR A O 1
ATOM 2575 N N . VAL A 1 315 ? -84.454 3.781 127.334 1.00 46.56 315 VAL A N 1
ATOM 2576 C CA . VAL A 1 315 ? -85.759 3.567 127.989 1.00 46.56 315 VAL A CA 1
ATOM 2577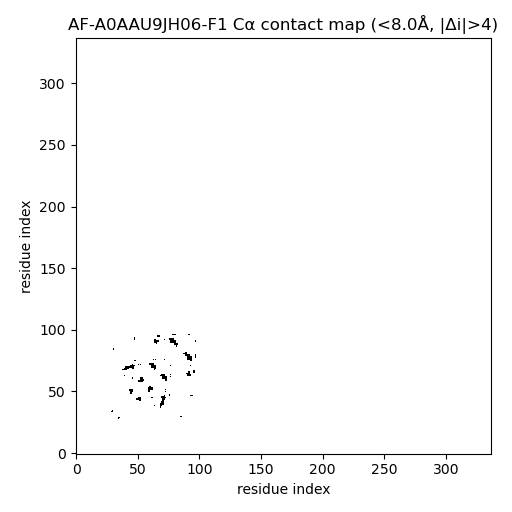 C C . VAL A 1 315 ? -85.645 3.553 129.534 1.00 46.56 315 VAL A C 1
ATOM 2579 O O . VAL A 1 315 ? -86.643 3.345 130.212 1.00 46.56 315 VAL A O 1
ATOM 2582 N N . ASN A 1 316 ? -84.470 3.838 130.124 1.00 40.41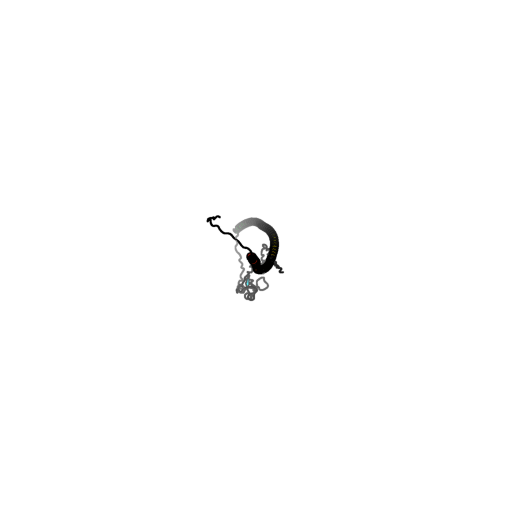 316 ASN A N 1
ATOM 2583 C CA . ASN A 1 316 ? -84.248 3.753 131.578 1.00 40.41 316 ASN A CA 1
ATOM 2584 C C . ASN A 1 316 ? -83.603 4.969 132.287 1.00 40.41 316 ASN A C 1
ATOM 2586 O O . ASN A 1 316 ? -83.182 4.809 133.426 1.00 40.41 316 ASN A O 1
ATOM 2590 N N . LEU A 1 317 ? -83.546 6.170 131.695 1.00 33.88 317 LEU A N 1
ATOM 2591 C CA . LEU A 1 317 ? -83.181 7.443 132.368 1.00 33.88 317 LEU A CA 1
ATOM 2592 C C . LEU A 1 317 ? -83.710 8.607 131.484 1.00 33.88 317 LEU A C 1
ATOM 2594 O O . LEU A 1 317 ? -83.257 8.729 130.354 1.00 33.88 317 LEU A O 1
ATOM 2598 N N . SER A 1 318 ? -84.757 9.396 131.799 1.00 34.88 318 SER A N 1
ATOM 2599 C CA . SER A 1 318 ? -84.920 10.349 132.924 1.00 34.88 318 SER A CA 1
ATOM 2600 C C . SER A 1 318 ? -83.658 11.224 133.072 1.00 34.88 318 SER A C 1
ATOM 2602 O O . SER A 1 318 ? -82.616 10.658 133.371 1.00 34.88 318 SER A O 1
ATOM 2604 N N . VAL A 1 319 ? -83.599 12.554 132.899 1.00 33.56 319 VAL A N 1
ATOM 2605 C CA . VAL A 1 319 ? -84.466 13.677 133.324 1.00 33.56 319 VAL A CA 1
ATOM 2606 C C . VAL A 1 319 ? -83.693 14.983 132.956 1.00 33.56 319 VAL A C 1
ATOM 2608 O O . VAL A 1 319 ? -82.479 14.977 133.127 1.00 33.56 319 VAL A O 1
ATOM 2611 N N . CYS A 1 320 ? -84.382 16.061 132.519 1.00 31.14 320 CYS A N 1
ATOM 2612 C CA . CYS A 1 320 ? -83.953 17.495 132.424 1.00 31.14 320 CYS A CA 1
ATOM 2613 C C . CYS A 1 320 ? -82.754 17.846 131.483 1.00 31.14 320 CYS A C 1
ATOM 2615 O O . CYS A 1 320 ? -81.944 16.984 131.195 1.00 31.14 320 CYS A O 1
ATOM 2617 N N . GLU A 1 321 ? -82.533 19.025 130.875 1.00 31.56 321 GLU A N 1
ATOM 2618 C CA . GLU A 1 321 ? -82.897 20.446 131.064 1.00 31.56 321 GLU A CA 1
ATOM 2619 C C . GLU A 1 321 ? -82.940 21.194 129.694 1.00 31.56 321 GLU A C 1
ATOM 2621 O O . GLU A 1 321 ? -82.418 20.720 128.686 1.00 31.56 321 GLU A O 1
ATOM 2626 N N . SER A 1 322 ? -83.577 22.368 129.672 1.00 36.75 322 SER A N 1
ATOM 2627 C CA . SER A 1 322 ? -83.621 23.422 128.627 1.00 36.75 322 SER A CA 1
ATOM 2628 C C . SER A 1 322 ? -82.435 24.419 128.741 1.00 36.75 322 SER A C 1
ATOM 2630 O O . SER A 1 322 ? -81.636 24.242 129.654 1.00 36.75 322 SER A O 1
ATOM 2632 N N . PRO A 1 323 ? -82.458 25.614 128.102 1.00 49.25 323 PRO A N 1
ATOM 2633 C CA . PRO A 1 323 ? -82.456 26.016 126.681 1.00 49.25 323 PRO A CA 1
ATOM 2634 C C . PRO A 1 323 ? -81.191 26.871 126.339 1.00 49.25 323 PRO A C 1
ATOM 2636 O O . PRO A 1 323 ? -80.352 27.050 127.208 1.00 49.25 323 PRO A O 1
ATOM 2639 N N . ASP A 1 324 ? -81.026 27.355 125.090 1.00 35.06 324 ASP A N 1
ATOM 2640 C CA . ASP A 1 324 ? -80.540 28.726 124.741 1.00 35.06 324 ASP A CA 1
ATOM 2641 C C . ASP A 1 324 ? -80.012 28.853 123.287 1.00 35.06 324 ASP A C 1
ATOM 2643 O O . ASP A 1 324 ? -78.974 28.332 122.892 1.00 35.06 324 ASP A O 1
ATOM 2647 N N . GLU A 1 325 ? -80.835 29.482 122.451 1.00 38.19 325 GLU A N 1
ATOM 2648 C CA . GLU A 1 325 ? -80.623 30.772 121.775 1.00 38.19 325 GLU A CA 1
ATOM 2649 C C . GLU A 1 325 ? -79.214 31.279 121.296 1.00 38.19 325 GLU A C 1
ATOM 2651 O O . GLU A 1 325 ? -78.275 31.473 122.059 1.00 38.19 325 GLU A O 1
ATOM 2656 N N . ILE A 1 326 ? -79.211 31.707 120.012 1.00 37.81 326 ILE A N 1
ATOM 2657 C CA . ILE A 1 326 ? -78.485 32.812 119.320 1.00 37.81 326 ILE A CA 1
ATOM 2658 C C . ILE A 1 326 ? -77.018 32.658 118.781 1.00 37.81 326 ILE A C 1
ATOM 2660 O O . ILE A 1 326 ? -76.070 32.424 119.518 1.00 37.81 326 ILE A O 1
ATOM 2664 N N . ILE A 1 327 ? -76.839 33.019 117.483 1.00 37.56 327 ILE A N 1
ATOM 2665 C CA . ILE A 1 327 ? -75.849 33.983 116.893 1.00 37.56 327 ILE A CA 1
ATOM 2666 C C . ILE A 1 327 ? -74.970 33.506 115.687 1.00 37.56 327 ILE A C 1
ATOM 2668 O O . ILE A 1 327 ? -74.103 32.651 115.818 1.00 37.56 327 ILE A O 1
ATOM 2672 N N . LYS A 1 328 ? -75.095 34.294 114.593 1.00 41.44 328 LYS A N 1
ATOM 2673 C CA . LYS A 1 328 ? -74.129 34.764 113.551 1.00 41.44 328 LYS A CA 1
ATOM 2674 C C . LYS A 1 328 ? -73.863 34.017 112.231 1.00 41.44 328 LYS A C 1
ATOM 2676 O O . LYS A 1 328 ? -73.198 32.993 112.152 1.00 41.44 328 LYS A O 1
ATOM 2681 N N . GLU A 1 329 ? -74.289 34.731 111.184 1.00 43.31 329 GLU A N 1
ATOM 2682 C CA . GLU A 1 329 ? -73.620 35.030 109.908 1.00 43.31 329 GLU A CA 1
ATOM 2683 C C . GLU A 1 329 ? -72.078 35.079 109.966 1.00 43.31 329 GLU A C 1
ATOM 2685 O O . GLU A 1 329 ? -71.522 35.636 110.906 1.00 43.31 329 GLU A O 1
ATOM 2690 N N . ASP A 1 330 ? -71.387 34.630 108.911 1.00 39.19 330 ASP A N 1
ATOM 2691 C CA . ASP A 1 330 ? -70.694 35.535 107.973 1.00 39.19 330 ASP A CA 1
ATOM 2692 C C . ASP A 1 330 ? -69.919 34.783 106.866 1.00 39.19 330 ASP A C 1
ATOM 2694 O O . ASP A 1 330 ? -69.135 33.876 107.113 1.00 39.19 330 ASP A O 1
ATOM 2698 N N . LYS A 1 331 ? -70.193 35.224 105.631 1.00 40.53 331 LYS A N 1
ATOM 2699 C CA . LYS A 1 331 ? -69.289 35.667 104.550 1.00 40.53 331 LYS A CA 1
ATOM 2700 C C . LYS A 1 331 ? -67.936 34.987 104.251 1.00 40.53 331 LYS A C 1
ATOM 2702 O O . LYS A 1 331 ? -67.127 34.697 105.120 1.00 40.53 331 LYS A O 1
ATOM 2707 N N . CYS A 1 332 ? -67.617 35.147 102.951 1.00 40.28 332 CYS A N 1
ATOM 2708 C CA . CYS A 1 332 ? -66.291 35.386 102.344 1.00 40.28 332 CYS A CA 1
ATOM 2709 C C . CYS A 1 332 ? -65.439 34.139 102.064 1.00 40.28 332 CYS A C 1
ATOM 2711 O O . CYS A 1 332 ? -65.456 33.192 102.827 1.00 40.28 332 CYS A O 1
ATOM 2713 N N . LYS A 1 333 ? -64.585 34.072 101.038 1.00 41.53 333 LYS A N 1
ATOM 2714 C CA . LYS A 1 333 ? -64.238 34.850 99.824 1.00 41.53 333 LYS A CA 1
ATOM 2715 C C . LYS A 1 333 ? -63.039 34.082 99.202 1.00 41.53 333 LYS A C 1
ATOM 2717 O O . LYS A 1 333 ? -62.442 33.262 99.893 1.00 41.53 333 LYS A O 1
ATOM 2722 N N . CYS A 1 334 ? -62.636 34.473 97.985 1.00 43.97 334 CYS A N 1
ATOM 2723 C CA . CYS A 1 334 ? -61.358 34.166 97.299 1.00 43.97 334 CYS A CA 1
ATOM 2724 C C . CYS A 1 334 ? -61.370 32.839 96.503 1.00 43.97 334 CYS A C 1
ATOM 2726 O O . CYS A 1 334 ? -61.649 31.796 97.073 1.00 43.97 334 CYS A O 1
ATOM 2728 N N . GLN A 1 335 ? -61.197 32.766 95.175 1.00 47.88 335 GLN A N 1
ATOM 2729 C CA . GLN A 1 335 ? -60.410 33.546 94.199 1.00 47.88 335 GLN A CA 1
ATOM 2730 C C . GLN A 1 335 ? -58.889 33.364 94.361 1.00 47.88 335 GLN A C 1
ATOM 2732 O O . GLN A 1 335 ? -58.402 33.465 95.484 1.00 47.88 335 GLN A O 1
ATOM 2737 N N . ILE A 1 336 ? -58.196 33.256 93.206 1.00 46.88 336 ILE A N 1
ATOM 2738 C CA . ILE A 1 336 ? -56.732 33.327 92.958 1.00 46.88 336 ILE A CA 1
ATOM 2739 C C . ILE A 1 336 ? -56.047 31.930 92.976 1.00 46.88 336 ILE A C 1
ATOM 2741 O O . ILE A 1 336 ? -56.207 31.216 93.955 1.00 46.88 336 ILE A O 1
ATOM 2745 N N . PHE A 1 337 ? -55.304 31.428 91.975 1.00 47.84 337 PHE A N 1
ATOM 2746 C CA . PHE A 1 337 ? -54.648 31.958 90.762 1.00 47.84 337 PHE A CA 1
ATOM 2747 C C . PHE A 1 337 ? -54.672 30.894 89.650 1.00 47.84 337 PHE A C 1
ATOM 2749 O O . PHE A 1 337 ? -54.632 29.694 90.007 1.00 47.84 337 PHE A O 1
#

InterPro domains:
  IPR000306 FYVE zinc finger [SM00064] (35-102)
  IPR011011 Zinc finger, FYVE/PHD-type [SSF57903] (40-100)
  IPR013083 Zinc finger, RING/FYVE/PHD-type [G3DSA:3.30.40.10] (31-109)
  IPR017455 Zinc finger, FYVE-related [PS50178] (40-101)

Secondary structure (DSSP, 8-state):
-------------PPPPP--------GGGGG-TT---S-----SB-TTT-PBBSSSTT-BPPEE-TTT--EE-GGG---EE--TT-SSPEE--HHHHHHHHHHSS---------------SSHHHHHHHHHHHHHHHHHHHHHHHHHHHHHHHHHHHHHHHHHHHHHHHHHHHHHHHHHHHHHHHHHHHHHHHHHHHHHHHHHHHHHHHHHHHHHHHHHHHHHHHHHHHHHHHHHHHHHHHHHHHHHHHHHHHHHHHHHHHHHHHHHHHHHHHHHHHHHHHHHHHHHHHHHHHHHHHHHHHHHHHHHHHHHHHHTT---------------------

Radius of gyration: 86.75 Å; Cα contacts (8 Å, |Δi|>4): 125; chains: 1; bounding box: 153×57×244 Å

Sequence (337 aa):
METNENHIERSNIRRGSAISESALVTIESLADPSINTQAWKDDTNCIVCHCKFGKGINQASKYFCKFCFRGVCANCSENRFPIVGLKDPQRCCDNCYENQSKSNDGGILDRRSYSLHSNPNDSLKEKIKTVALLAYEERNKRKEIGNKIKILEENIKEAETEINELKNNKNIKRKENFERKIDDLMHENEFLKNEKNTLKEDLSEKDEKIAKLQRTIRNLEQEGQEKDILNKKLEEKNKELKQWLKKLENERIADTQQIMDGLQILKLQLEEEQKQNKKLIDALQNKEKEEKEFLKVKEIEKINAQREKMIKSTVNLSVCESPDEIIKEDKCKCQIF

pLDDT: mean 79.7, std 22.25, range [31.14, 98.44]